Protein AF-A0A7Z0SH85-F1 (afdb_monomer)

Nearest PDB structures (foldseek):
  3guv-assembly1_A-2  TM=7.280E-01  e=1.210E-08  Streptococcus pneumoniae SP19-BS75
  3bvp-assembly1_A-2  TM=7.514E-01  e=3.583E-08  unclassified
  3g13-assembly1_B  TM=6.632E-01  e=2.265E-05  Clostridioides difficile 630
  5c35-assembly1_A-2  TM=7.176E-01  e=5.902E-05  Staphylococcus aureus
  5c32-assembly1_C  TM=6.529E-01  e=8.121E-05  Staphylococcus aureus

Structure (mmCIF, N/CA/C/O backbone):
data_AF-A0A7Z0SH85-F1
#
_entry.id   AF-A0A7Z0SH85-F1
#
loop_
_atom_site.group_PDB
_atom_site.id
_atom_site.type_symbol
_atom_site.label_atom_id
_atom_site.label_alt_id
_atom_site.label_comp_id
_atom_site.label_asym_id
_atom_site.label_entity_id
_atom_site.label_seq_id
_atom_site.pdbx_PDB_ins_code
_atom_site.Cartn_x
_atom_site.Cartn_y
_atom_site.Cartn_z
_atom_site.occupancy
_atom_site.B_iso_or_equiv
_atom_site.auth_seq_id
_atom_site.auth_comp_id
_atom_site.auth_asym_id
_atom_site.auth_atom_id
_atom_site.pdbx_PDB_model_num
ATOM 1 N N . MET A 1 1 ? -19.312 2.780 65.107 1.00 35.03 1 MET A N 1
ATOM 2 C CA . MET A 1 1 ? -19.985 2.840 63.792 1.00 35.03 1 MET A CA 1
ATOM 3 C C . MET A 1 1 ? -18.998 2.382 62.728 1.00 35.03 1 MET A C 1
ATOM 5 O O . MET A 1 1 ? -18.049 3.098 62.455 1.00 35.03 1 MET A O 1
ATOM 9 N N . HIS A 1 2 ? -19.151 1.159 62.218 1.00 31.23 2 HIS A N 1
ATOM 10 C CA . HIS A 1 2 ? -18.340 0.642 61.112 1.00 31.23 2 HIS A CA 1
ATOM 11 C C . HIS A 1 2 ? -18.933 1.163 59.798 1.00 31.23 2 HIS A C 1
ATOM 13 O O . HIS A 1 2 ? -20.018 0.745 59.399 1.00 31.23 2 HIS A O 1
ATOM 19 N N . THR A 1 3 ? -18.261 2.110 59.148 1.00 33.97 3 THR A N 1
ATOM 20 C CA . THR A 1 3 ? -18.645 2.597 57.822 1.00 33.97 3 THR A CA 1
ATOM 21 C C . THR A 1 3 ? -18.147 1.616 56.763 1.00 33.97 3 THR A C 1
ATOM 23 O O . THR A 1 3 ? -16.959 1.508 56.470 1.00 33.97 3 THR A O 1
ATOM 26 N N . SER A 1 4 ? -19.093 0.857 56.213 1.00 32.59 4 SER A N 1
ATOM 27 C CA . SER A 1 4 ? -18.905 -0.043 55.078 1.00 32.59 4 SER A CA 1
ATOM 28 C C . SER A 1 4 ? -18.402 0.729 53.848 1.00 32.59 4 SER A C 1
ATOM 30 O O . SER A 1 4 ? -19.057 1.662 53.375 1.00 32.59 4 SER A O 1
ATOM 32 N N . LYS A 1 5 ? -17.228 0.345 53.331 1.00 36.38 5 LYS A N 1
ATOM 33 C CA . LYS A 1 5 ? -16.689 0.785 52.035 1.00 36.38 5 LYS A CA 1
ATOM 34 C C . LYS A 1 5 ? -17.619 0.263 50.929 1.00 36.38 5 LYS A C 1
ATOM 36 O O . LYS A 1 5 ? -17.577 -0.916 50.593 1.00 36.38 5 LYS A O 1
ATOM 41 N N . LYS A 1 6 ? -18.444 1.132 50.336 1.00 35.09 6 LYS A N 1
ATOM 42 C CA . LYS A 1 6 ? -19.097 0.849 49.046 1.00 35.09 6 LYS A CA 1
ATOM 43 C C . LYS A 1 6 ? -18.001 0.736 47.980 1.00 35.09 6 LYS A C 1
ATOM 45 O O . LYS A 1 6 ? -17.395 1.746 47.635 1.00 35.09 6 LYS A O 1
ATOM 50 N N . SER A 1 7 ? -17.733 -0.465 47.466 1.00 38.62 7 SER A N 1
ATOM 51 C CA . SER A 1 7 ? -16.911 -0.626 46.264 1.00 38.62 7 SER A CA 1
ATOM 52 C C . SER A 1 7 ? -17.690 -0.068 45.070 1.00 38.62 7 SER A C 1
ATOM 54 O O . SER A 1 7 ? -18.657 -0.682 44.616 1.00 38.62 7 SER A O 1
ATOM 56 N N . SER A 1 8 ? -17.315 1.107 44.566 1.00 48.78 8 SER A N 1
ATOM 57 C CA . SER A 1 8 ? -17.752 1.540 43.240 1.00 48.78 8 SER A CA 1
ATOM 58 C C . SER A 1 8 ? -17.143 0.573 42.227 1.00 48.78 8 SER A C 1
ATOM 60 O O . SER A 1 8 ? -15.925 0.525 42.071 1.00 48.78 8 SER A O 1
ATOM 62 N N . ASN A 1 9 ? -17.974 -0.257 41.604 1.00 59.41 9 ASN A N 1
ATOM 63 C CA . ASN A 1 9 ? -17.541 -1.239 40.617 1.00 59.41 9 ASN A CA 1
ATOM 64 C C . ASN A 1 9 ? -17.247 -0.519 39.289 1.00 59.41 9 ASN A C 1
ATOM 66 O O . ASN A 1 9 ? -18.092 -0.480 38.397 1.00 59.41 9 ASN A O 1
ATOM 70 N N . THR A 1 10 ? -16.094 0.144 39.206 1.00 80.25 10 THR A N 1
ATOM 71 C CA . THR A 1 10 ? -15.645 0.865 38.010 1.00 80.25 10 THR A CA 1
ATOM 72 C C . THR A 1 10 ? -15.264 -0.150 36.935 1.00 80.25 10 THR A C 1
ATOM 74 O O . THR A 1 10 ? -14.455 -1.043 37.183 1.00 80.25 10 THR A O 1
ATOM 77 N N . ALA A 1 11 ? -15.862 -0.047 35.747 1.00 90.25 11 ALA A N 1
ATOM 78 C CA . ALA A 1 11 ? -15.598 -0.987 34.663 1.00 90.25 11 ALA A CA 1
ATOM 79 C C . ALA A 1 11 ? -14.159 -0.821 34.152 1.00 90.25 11 ALA A C 1
ATOM 81 O O . ALA A 1 11 ? -13.750 0.276 33.769 1.00 90.25 11 ALA A O 1
ATOM 82 N N . GLN A 1 12 ? -13.395 -1.912 34.168 1.00 94.25 12 GLN A N 1
ATOM 83 C CA . GLN A 1 12 ? -11.995 -1.933 33.755 1.00 94.25 12 GLN A CA 1
ATOM 84 C C . GLN A 1 12 ? -11.875 -2.132 32.247 1.00 94.25 12 GLN A C 1
ATOM 86 O O . GLN A 1 12 ? -12.554 -2.988 31.677 1.00 94.25 12 GLN A O 1
ATOM 91 N N . VAL A 1 13 ? -11.007 -1.356 31.602 1.00 95.56 13 VAL A N 1
ATOM 92 C CA . VAL A 1 13 ? -10.851 -1.369 30.148 1.00 95.56 13 VAL A CA 1
ATOM 93 C C . VAL A 1 13 ? -9.393 -1.341 29.708 1.00 95.56 13 VAL A C 1
ATOM 95 O O . VAL A 1 13 ? -8.527 -0.790 30.391 1.00 95.56 13 VAL A O 1
ATOM 98 N N . PHE A 1 14 ? -9.142 -1.892 28.523 1.00 96.25 14 PHE A N 1
ATOM 99 C CA . PHE A 1 14 ? -7.894 -1.692 27.788 1.00 96.25 14 PHE A CA 1
ATOM 100 C C . PHE A 1 14 ? -8.096 -0.709 26.645 1.00 96.25 14 PHE A C 1
ATOM 102 O O . PHE A 1 14 ? -9.173 -0.649 26.054 1.00 96.25 14 PHE A O 1
ATOM 109 N N . LEU A 1 15 ? -7.053 0.048 26.317 1.00 95.75 15 LEU A N 1
ATOM 110 C CA . LEU A 1 15 ? -7.039 0.915 25.142 1.00 95.75 15 LEU A CA 1
ATOM 111 C C . LEU A 1 15 ? -6.214 0.277 24.031 1.00 95.75 15 LEU A C 1
ATOM 113 O O . LEU A 1 15 ? -5.122 -0.216 24.291 1.00 95.75 15 LEU A O 1
ATOM 117 N N . TYR A 1 16 ? -6.685 0.362 22.789 1.00 93.56 16 TYR A N 1
ATOM 118 C CA . TYR A 1 16 ? -5.908 -0.053 21.626 1.00 93.56 16 TYR A CA 1
ATOM 119 C C . TYR A 1 16 ? -5.849 1.040 20.560 1.00 93.56 16 TYR A C 1
ATOM 121 O O . TYR A 1 16 ? -6.875 1.540 20.085 1.00 93.56 16 TYR A O 1
ATOM 129 N N . ALA A 1 17 ? -4.626 1.402 20.171 1.00 90.12 17 ALA A N 1
ATOM 130 C CA . ALA A 1 17 ? -4.343 2.397 19.144 1.00 90.12 17 ALA A CA 1
ATOM 131 C C . ALA A 1 17 ? -3.387 1.849 18.078 1.00 90.12 17 ALA A C 1
ATOM 133 O O . ALA A 1 17 ? -2.526 1.012 18.342 1.00 90.12 17 ALA A O 1
ATOM 134 N N . ARG A 1 18 ? -3.520 2.357 16.848 1.00 84.62 18 ARG A N 1
ATOM 135 C CA . ARG A 1 18 ? -2.687 1.939 15.713 1.00 84.62 18 ARG A CA 1
ATOM 136 C C . ARG A 1 18 ? -2.451 3.079 14.728 1.00 84.62 18 ARG A C 1
ATOM 138 O O . ARG A 1 18 ? -3.330 3.916 14.492 1.00 84.62 18 ARG A O 1
ATOM 145 N N . VAL A 1 19 ? -1.295 3.038 14.067 1.00 76.31 19 VAL A N 1
ATOM 146 C CA . VAL A 1 19 ? -0.998 3.775 12.827 1.00 76.31 19 VAL A CA 1
ATOM 147 C C . VAL A 1 19 ? -0.424 2.810 11.787 1.00 76.31 19 VAL A C 1
ATOM 149 O O . VAL A 1 19 ? 0.450 2.008 12.092 1.00 76.31 19 VAL A O 1
ATOM 152 N N . SER A 1 20 ? -0.908 2.873 10.545 1.00 59.31 20 SER A N 1
ATOM 153 C CA . SER A 1 20 ? -0.254 2.210 9.408 1.00 59.31 20 SER A CA 1
ATOM 154 C C . SER A 1 20 ? 0.828 3.123 8.826 1.00 59.31 20 SER A C 1
ATOM 156 O O . SER A 1 20 ? 0.531 4.284 8.533 1.00 59.31 20 SER A O 1
ATOM 158 N N . THR A 1 21 ? 2.041 2.610 8.603 1.00 55.09 21 THR A N 1
ATOM 159 C CA . THR A 1 21 ? 3.119 3.334 7.908 1.00 55.09 21 THR A CA 1
ATOM 160 C C . THR A 1 21 ? 2.681 3.898 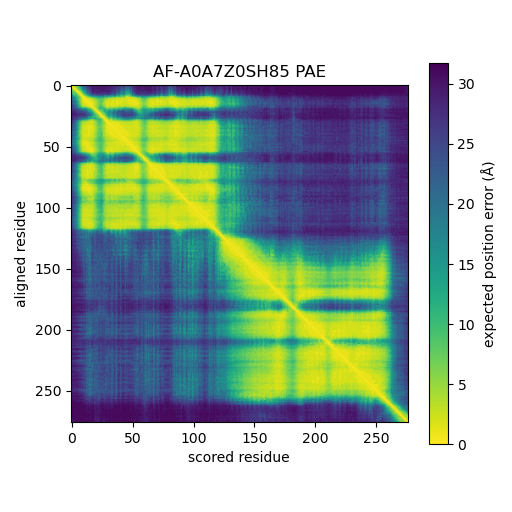6.557 1.00 55.09 21 THR A C 1
ATOM 162 O O . THR A 1 21 ? 2.066 3.202 5.752 1.00 55.09 21 THR A O 1
ATOM 165 N N . GLU A 1 22 ? 3.083 5.152 6.334 1.00 48.44 22 GLU A N 1
ATOM 166 C CA . GLU A 1 22 ? 3.262 5.845 5.052 1.00 48.44 22 GLU A CA 1
ATOM 167 C C . GLU A 1 22 ? 2.065 5.876 4.081 1.00 48.44 22 GLU A C 1
ATOM 169 O O . GLU A 1 22 ? 1.998 5.080 3.147 1.00 48.44 22 GLU A O 1
ATOM 174 N N . ARG A 1 23 ? 1.173 6.880 4.244 1.00 41.88 23 ARG A N 1
ATOM 175 C CA . ARG A 1 23 ? 0.636 7.730 3.135 1.00 41.88 23 ARG A CA 1
ATOM 176 C C . ARG A 1 23 ? -0.488 8.716 3.481 1.00 41.88 23 ARG A C 1
ATOM 178 O O . ARG A 1 23 ? -1.031 9.338 2.574 1.00 41.88 23 ARG A O 1
ATOM 185 N N . GLN A 1 24 ? -0.869 8.892 4.742 1.00 40.78 24 GLN A N 1
ATOM 186 C CA . GLN A 1 24 ? -2.042 9.721 5.065 1.00 40.78 24 GLN A CA 1
ATOM 187 C C . GLN A 1 24 ? -1.856 10.583 6.319 1.00 40.78 24 GLN A C 1
ATOM 189 O O . GLN A 1 24 ? -2.756 10.679 7.150 1.00 40.78 24 GLN A O 1
ATOM 194 N N . VAL A 1 25 ? -0.694 11.224 6.453 1.00 43.22 25 VAL A N 1
ATOM 195 C CA . VAL A 1 25 ? -0.397 12.126 7.583 1.00 43.22 25 VAL A CA 1
ATOM 196 C C . VAL A 1 25 ? -1.323 13.354 7.597 1.00 43.22 25 VAL A C 1
ATOM 198 O O . VAL A 1 25 ? -1.604 13.889 8.657 1.00 43.22 25 VAL A O 1
ATOM 201 N N . GLU A 1 26 ? -1.915 13.738 6.462 1.00 42.03 26 GLU A N 1
ATOM 202 C CA . GLU A 1 26 ? -2.808 14.909 6.402 1.00 42.03 26 GLU A CA 1
ATOM 203 C C . GLU A 1 26 ? -4.277 14.624 6.776 1.00 42.03 26 GLU A C 1
ATOM 205 O O . GLU A 1 26 ? -5.063 15.560 6.902 1.00 42.03 26 GLU A O 1
ATOM 210 N N . LYS A 1 27 ? -4.684 13.354 6.956 1.00 49.53 27 LYS A N 1
ATOM 211 C CA . LYS A 1 27 ? -6.079 12.999 7.316 1.00 49.53 27 LYS A CA 1
ATOM 212 C C . LYS A 1 27 ? -6.237 11.952 8.421 1.00 49.53 27 LYS A C 1
ATOM 214 O O . LYS A 1 27 ? -7.358 11.751 8.884 1.00 49.53 27 LYS A O 1
ATOM 219 N N . ASN A 1 28 ? -5.171 11.270 8.846 1.00 54.41 28 ASN A N 1
ATOM 220 C CA . ASN A 1 28 ? -5.263 10.269 9.908 1.00 54.41 28 ASN A CA 1
ATOM 221 C C . ASN A 1 28 ? -4.869 10.834 11.271 1.00 54.41 28 ASN A C 1
ATOM 223 O O . ASN A 1 28 ? -3.772 11.348 11.450 1.00 54.41 28 ASN A O 1
ATOM 227 N N . LEU A 1 29 ? -5.773 10.652 12.233 1.00 67.81 29 LEU A N 1
ATOM 228 C CA . LEU A 1 29 ? -5.586 10.946 13.649 1.00 67.81 29 LEU A CA 1
ATOM 229 C C . LEU A 1 29 ? -4.341 10.221 14.199 1.00 67.81 29 LEU A C 1
ATOM 231 O O . LEU A 1 29 ? -4.221 8.998 14.042 1.00 67.81 29 LEU A O 1
ATOM 235 N N . SER A 1 30 ? -3.428 10.959 14.835 1.00 81.12 30 SER A N 1
ATOM 236 C CA . SER A 1 30 ? -2.189 10.403 15.396 1.00 81.12 30 SER A CA 1
ATOM 237 C C . SER A 1 30 ? -2.474 9.417 16.546 1.00 81.12 30 SER A C 1
ATOM 239 O O . SER A 1 30 ? -3.568 9.420 17.111 1.00 81.12 30 SER A O 1
ATOM 241 N N . ILE A 1 31 ? -1.521 8.543 16.903 1.00 85.00 31 ILE A N 1
ATOM 242 C CA . ILE A 1 31 ? -1.666 7.661 18.084 1.00 85.00 31 ILE A CA 1
ATOM 243 C C . ILE A 1 31 ? -1.927 8.480 19.364 1.00 85.00 31 ILE A C 1
ATOM 245 O O . ILE A 1 31 ? -2.876 8.145 20.076 1.00 85.00 31 ILE A O 1
ATOM 249 N N . PRO A 1 32 ? -1.169 9.562 19.653 1.00 87.31 32 PRO A N 1
ATOM 250 C CA . PRO A 1 32 ? -1.455 10.427 20.796 1.00 87.31 32 PRO A CA 1
ATOM 251 C C . PRO A 1 32 ? -2.885 10.968 20.798 1.00 87.31 32 PRO A C 1
ATOM 253 O O . PRO A 1 32 ? -3.560 10.896 21.822 1.00 87.31 32 PRO A O 1
ATOM 256 N N . ASP A 1 33 ? -3.380 11.430 19.649 1.00 86.69 33 ASP A N 1
ATOM 257 C CA . ASP A 1 33 ? -4.741 11.959 19.542 1.00 86.69 33 ASP A CA 1
ATOM 258 C C . ASP A 1 33 ? -5.807 10.868 19.737 1.00 86.69 33 ASP A C 1
ATOM 260 O O . ASP A 1 33 ? -6.838 11.107 20.366 1.00 86.69 33 ASP A O 1
ATOM 264 N N . GLN A 1 34 ? -5.573 9.656 19.220 1.00 87.94 34 GLN A N 1
ATOM 265 C CA . GLN A 1 34 ? -6.452 8.504 19.445 1.00 87.94 34 GLN A CA 1
ATOM 266 C C . GLN A 1 34 ? -6.543 8.176 20.939 1.00 87.94 34 GLN A C 1
ATOM 268 O O . GLN A 1 34 ? -7.644 8.063 21.476 1.00 87.94 34 GLN A O 1
ATOM 273 N N . LEU A 1 35 ? -5.395 8.061 21.613 1.00 91.50 35 LEU A N 1
ATOM 274 C CA . LEU A 1 35 ? -5.328 7.777 23.047 1.00 91.50 35 LEU A CA 1
ATOM 275 C C . LEU A 1 35 ? -5.971 8.899 23.868 1.00 91.50 35 LEU A C 1
ATOM 277 O O . LEU A 1 35 ? -6.718 8.607 24.795 1.00 91.50 35 LEU A O 1
ATOM 281 N N . ALA A 1 36 ? -5.742 10.166 23.513 1.00 90.44 36 ALA A N 1
ATOM 282 C CA . ALA A 1 36 ? -6.352 11.307 24.191 1.00 90.44 36 ALA A CA 1
ATOM 283 C C . ALA A 1 36 ? -7.886 11.263 24.117 1.00 90.44 36 ALA A C 1
ATOM 285 O O . ALA A 1 36 ? -8.557 11.427 25.133 1.00 90.44 36 ALA A O 1
ATOM 286 N N . ARG A 1 37 ? -8.450 10.967 22.939 1.00 90.38 37 ARG A N 1
ATOM 287 C CA . ARG A 1 37 ? -9.905 10.824 22.772 1.00 90.38 37 ARG A CA 1
ATOM 288 C C . ARG A 1 37 ? -10.470 9.624 23.527 1.00 90.38 37 ARG A C 1
ATOM 290 O O . ARG A 1 37 ? -11.537 9.739 24.118 1.00 90.38 37 ARG A O 1
ATOM 297 N N . MET A 1 38 ? -9.770 8.489 23.525 1.00 92.25 38 MET A N 1
ATOM 298 C CA . MET A 1 38 ? -10.203 7.307 24.279 1.00 92.25 38 MET A CA 1
ATOM 299 C C . MET A 1 38 ? -10.148 7.542 25.790 1.00 92.25 38 MET A C 1
ATOM 301 O O . MET A 1 38 ? -11.069 7.140 26.488 1.00 92.25 38 MET A O 1
ATOM 305 N N . ARG A 1 39 ? -9.126 8.246 26.292 1.00 93.38 39 ARG A N 1
ATOM 306 C CA . ARG A 1 39 ? -9.046 8.657 27.703 1.00 93.38 39 ARG A CA 1
ATOM 307 C C . ARG A 1 39 ? -10.200 9.576 28.083 1.00 93.38 39 ARG A C 1
ATOM 309 O O . ARG A 1 39 ? -10.897 9.279 29.040 1.00 93.38 39 ARG A O 1
ATOM 316 N N . ALA A 1 40 ? -10.474 10.597 27.270 1.00 91.69 40 ALA A N 1
ATOM 317 C CA . ALA A 1 40 ? -11.620 11.475 27.490 1.00 91.69 40 ALA A CA 1
ATOM 318 C C . ALA A 1 40 ? -12.951 10.701 27.504 1.00 91.69 40 ALA A C 1
ATOM 320 O O . ALA A 1 40 ? -13.823 10.993 28.314 1.00 91.69 40 ALA A O 1
ATOM 321 N N . TYR A 1 41 ? -13.103 9.689 26.643 1.00 89.88 41 TYR A N 1
ATOM 322 C CA . TYR A 1 41 ? -14.271 8.808 26.662 1.00 89.88 41 TYR A CA 1
ATOM 323 C C . TYR A 1 41 ? -14.346 7.969 27.950 1.00 89.88 41 TYR A C 1
ATOM 325 O O . TYR A 1 41 ? -15.422 7.830 28.526 1.00 89.88 41 TYR A O 1
ATOM 333 N N . CYS A 1 42 ? -13.223 7.430 28.435 1.00 91.69 42 CYS A N 1
ATOM 334 C CA . CYS A 1 42 ? -13.183 6.726 29.719 1.00 91.69 42 CYS A CA 1
ATOM 335 C C . CYS A 1 42 ? -13.571 7.637 30.886 1.00 91.69 42 CYS A C 1
ATOM 337 O O . CYS A 1 42 ? -14.341 7.213 31.745 1.00 91.69 42 CYS A O 1
ATOM 339 N N . ASP A 1 43 ? -13.084 8.879 30.893 1.00 89.88 43 ASP A N 1
ATOM 340 C CA . ASP A 1 43 ? -13.378 9.854 31.945 1.00 89.88 43 ASP A CA 1
ATOM 341 C C . ASP A 1 43 ? -14.877 10.183 31.991 1.00 89.88 43 ASP A C 1
ATOM 343 O O . ASP A 1 43 ? -15.472 10.225 33.068 1.00 89.88 43 ASP A O 1
ATOM 347 N N . THR A 1 44 ? -15.523 10.351 30.830 1.00 87.94 44 THR A N 1
ATOM 348 C CA . THR A 1 44 ? -16.968 10.628 30.763 1.00 87.94 44 THR A CA 1
ATOM 349 C C . THR A 1 44 ? -17.840 9.428 31.132 1.00 87.94 44 THR A C 1
ATOM 351 O O . THR A 1 44 ? -18.937 9.623 31.651 1.00 87.94 44 THR A O 1
ATOM 354 N N . HIS A 1 45 ? -17.365 8.200 30.907 1.00 86.00 45 HIS A N 1
ATOM 355 C CA . HIS A 1 45 ? -18.110 6.963 31.185 1.00 86.00 45 HIS A CA 1
ATOM 356 C C . HIS A 1 45 ? -17.707 6.288 32.503 1.00 86.00 45 HIS A C 1
ATOM 358 O O . HIS A 1 45 ? -18.217 5.213 32.825 1.00 86.00 45 HIS A O 1
ATOM 364 N N . ASN A 1 46 ? -16.815 6.916 33.277 1.00 90.31 46 ASN A N 1
ATOM 365 C CA . ASN A 1 46 ? -16.264 6.379 34.518 1.00 90.31 46 ASN A CA 1
ATOM 366 C C . ASN A 1 46 ? -15.669 4.968 34.324 1.00 90.31 46 ASN A C 1
ATOM 368 O O . ASN A 1 46 ? -15.989 4.027 35.055 1.00 90.31 46 ASN A O 1
ATOM 372 N N . TYR A 1 47 ? -14.832 4.810 33.296 1.00 93.06 47 TYR A N 1
ATOM 373 C CA . TYR A 1 47 ? -14.071 3.589 33.028 1.00 93.06 47 TYR A CA 1
ATOM 374 C C . TYR A 1 47 ? -12.647 3.704 33.568 1.00 93.06 47 TYR A C 1
ATOM 376 O O . TYR A 1 47 ? -11.985 4.727 33.408 1.00 93.06 47 TYR A O 1
ATOM 384 N N . GLN A 1 48 ? -12.150 2.627 34.175 1.00 94.62 48 GLN A N 1
ATOM 385 C CA . GLN A 1 48 ? -10.776 2.545 34.654 1.00 94.62 48 GLN A CA 1
ATOM 386 C C . GLN A 1 48 ? -9.889 1.943 33.568 1.00 94.62 48 GLN A C 1
ATOM 388 O O . GLN A 1 48 ? -10.047 0.780 33.202 1.00 94.62 48 GLN A O 1
ATOM 393 N N . ILE A 1 49 ? -8.920 2.715 33.086 1.00 95.38 49 ILE A N 1
ATOM 394 C CA . ILE A 1 49 ? -7.919 2.219 32.140 1.00 95.38 49 ILE A CA 1
ATOM 395 C C . ILE A 1 49 ? -6.896 1.384 32.912 1.00 95.38 49 ILE A C 1
ATOM 397 O O . ILE A 1 49 ? -6.213 1.913 33.788 1.00 95.38 49 ILE A O 1
ATOM 401 N N . LEU A 1 50 ? -6.795 0.094 32.593 1.00 94.25 50 LEU A N 1
ATOM 402 C CA . LEU A 1 50 ? -5.782 -0.788 33.179 1.00 94.25 50 LEU A CA 1
ATOM 403 C C . LEU A 1 50 ? -4.483 -0.794 32.381 1.00 94.25 50 LEU A C 1
ATOM 405 O O . LEU A 1 50 ? -3.408 -0.842 32.969 1.00 94.25 50 LEU A O 1
ATOM 409 N N . ASP A 1 51 ? -4.586 -0.759 31.054 1.00 94.75 51 ASP A N 1
ATOM 410 C CA . ASP A 1 51 ? -3.423 -0.769 30.176 1.00 94.75 51 ASP A CA 1
ATOM 411 C C . ASP A 1 51 ? -3.753 -0.212 28.785 1.00 94.75 51 ASP A C 1
ATOM 413 O O . ASP A 1 51 ? -4.923 -0.059 28.408 1.00 94.75 51 ASP A O 1
ATOM 417 N N . GLN A 1 52 ? -2.709 0.092 28.018 1.00 94.94 52 GLN A N 1
ATOM 418 C CA . GLN A 1 52 ? -2.796 0.596 26.654 1.00 94.94 52 GLN A CA 1
ATOM 419 C C . GLN A 1 52 ? -1.838 -0.151 25.720 1.00 94.94 52 GLN A C 1
ATOM 421 O O . GLN A 1 52 ? -0.657 -0.314 26.001 1.00 94.94 52 GLN A O 1
ATOM 426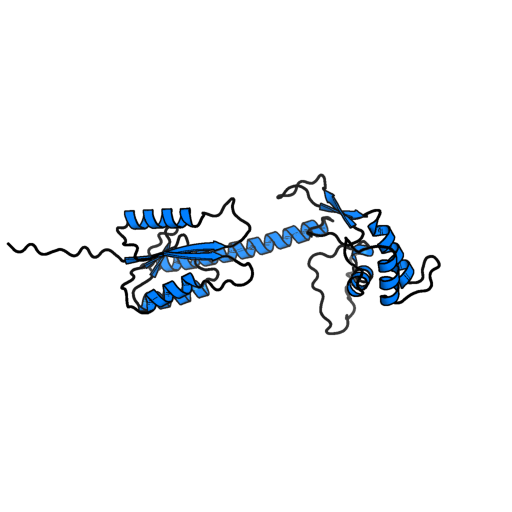 N N . TYR A 1 53 ? -2.352 -0.528 24.557 1.00 93.75 53 TYR A N 1
ATOM 427 C CA . TYR A 1 53 ? -1.665 -1.325 23.549 1.00 93.75 53 TYR A CA 1
ATOM 428 C C . TYR A 1 53 ? -1.543 -0.517 22.262 1.00 93.75 53 TYR A C 1
ATOM 430 O O . TYR A 1 53 ? -2.512 0.106 21.810 1.00 93.75 53 TYR A O 1
ATOM 438 N N . VAL A 1 54 ? -0.346 -0.495 21.675 1.00 90.38 54 VAL A N 1
ATOM 439 C CA . VAL A 1 54 ? -0.041 0.388 20.544 1.00 90.38 54 VAL A CA 1
ATOM 440 C C . VAL A 1 54 ? 0.722 -0.349 19.454 1.00 90.38 54 VAL A C 1
ATOM 442 O O . VAL A 1 54 ? 1.917 -0.593 19.573 1.00 90.38 54 VAL A O 1
ATOM 445 N N . ASP A 1 55 ? 0.058 -0.599 18.327 1.00 86.56 55 ASP A N 1
ATOM 446 C CA . ASP A 1 55 ? 0.733 -1.093 17.127 1.00 86.56 55 ASP A CA 1
ATOM 447 C C . ASP A 1 55 ? 1.260 0.084 16.284 1.00 86.56 55 ASP A C 1
ATOM 449 O O . ASP A 1 55 ? 0.531 0.711 15.500 1.00 86.56 55 ASP A O 1
ATOM 453 N N . GLU A 1 56 ? 2.558 0.368 16.414 1.00 75.94 56 GLU A N 1
ATOM 454 C CA . GLU A 1 56 ? 3.296 1.207 15.470 1.00 75.94 56 GLU A CA 1
ATOM 455 C C . GLU A 1 56 ? 3.554 0.390 14.199 1.00 75.94 56 GLU A C 1
ATOM 457 O O . GLU A 1 56 ? 4.451 -0.452 14.159 1.00 75.94 56 GLU A O 1
ATOM 462 N N . GLY A 1 57 ? 2.760 0.582 13.143 1.00 63.56 57 GLY A N 1
ATOM 463 C CA . GLY A 1 57 ? 2.979 -0.119 11.880 1.00 63.56 57 GLY A CA 1
ATOM 464 C C . GLY A 1 57 ? 4.335 0.269 11.304 1.00 63.56 57 GLY A C 1
ATOM 465 O O . GLY A 1 57 ? 4.408 1.290 10.646 1.00 63.56 57 GLY A O 1
ATOM 466 N N . ARG A 1 58 ? 5.396 -0.501 11.579 1.00 50.81 58 ARG A N 1
ATOM 467 C CA . ARG A 1 58 ? 6.795 -0.171 11.242 1.00 50.81 58 ARG A CA 1
ATOM 468 C C . ARG A 1 58 ? 7.327 -0.826 9.967 1.00 50.81 58 ARG A C 1
ATOM 470 O O . ARG A 1 58 ? 8.456 -0.556 9.581 1.00 50.81 58 ARG A O 1
ATOM 477 N N . SER A 1 59 ? 6.563 -1.657 9.265 1.00 45.59 59 SER A N 1
ATOM 478 C CA . SER A 1 59 ? 7.012 -2.167 7.964 1.00 45.59 59 SER A CA 1
ATOM 479 C C . SER A 1 59 ? 5.838 -2.612 7.105 1.00 45.59 59 SER A C 1
ATOM 481 O O . SER A 1 59 ? 4.973 -3.365 7.548 1.00 45.59 59 SER A O 1
ATOM 483 N N . GLY A 1 60 ? 5.811 -2.158 5.851 1.00 45.19 60 GLY A N 1
ATOM 484 C CA . GLY A 1 60 ? 4.775 -2.464 4.856 1.00 45.19 60 GLY A CA 1
ATOM 485 C C . GLY A 1 60 ? 4.707 -3.931 4.406 1.00 45.19 60 GLY A C 1
ATOM 486 O O . GLY A 1 60 ? 4.143 -4.209 3.351 1.00 45.19 60 GLY A O 1
ATOM 487 N N . THR A 1 61 ? 5.273 -4.859 5.177 1.00 41.31 61 THR A N 1
ATOM 488 C CA . THR A 1 61 ? 5.416 -6.269 4.804 1.00 41.31 61 THR A CA 1
ATOM 489 C C . THR A 1 61 ? 5.080 -7.250 5.924 1.00 41.31 61 THR A C 1
ATOM 491 O O . THR A 1 61 ? 4.822 -8.403 5.597 1.00 41.31 61 THR A O 1
ATOM 494 N N . ASN A 1 62 ? 5.005 -6.833 7.198 1.00 48.44 62 ASN A N 1
ATOM 495 C CA . ASN A 1 62 ? 4.609 -7.733 8.287 1.00 48.44 62 ASN A CA 1
ATOM 496 C C . ASN A 1 62 ? 3.565 -7.095 9.225 1.00 48.44 62 ASN A C 1
ATOM 498 O O . ASN A 1 62 ? 3.882 -6.353 10.150 1.00 48.44 62 ASN A O 1
ATOM 502 N N . ASP A 1 63 ? 2.289 -7.391 8.953 1.00 58.47 63 ASP A N 1
ATOM 503 C CA . ASP A 1 63 ? 1.080 -6.880 9.631 1.00 58.47 63 ASP A CA 1
ATOM 504 C C . ASP A 1 63 ? 0.714 -7.753 10.852 1.00 58.47 63 ASP A C 1
ATOM 506 O O . ASP A 1 63 ? -0.436 -8.141 11.022 1.00 58.47 63 ASP A O 1
ATOM 510 N N . HIS A 1 64 ? 1.702 -8.149 11.664 1.00 67.25 64 HIS A N 1
ATOM 511 C CA . HIS A 1 64 ? 1.528 -9.178 12.707 1.00 67.25 64 HIS A CA 1
ATOM 512 C C . HIS A 1 64 ? 0.837 -8.706 13.998 1.00 67.25 64 HIS A C 1
ATOM 514 O O . HIS A 1 64 ? 0.610 -9.535 14.869 1.00 67.25 64 HIS A O 1
ATOM 520 N N . ARG A 1 65 ? 0.462 -7.420 14.109 1.00 80.25 65 ARG A N 1
ATOM 521 C CA . ARG A 1 65 ? -0.348 -6.833 15.207 1.00 80.25 65 ARG A CA 1
ATOM 522 C C . ARG A 1 65 ? -0.092 -7.459 16.590 1.00 80.25 65 ARG A C 1
ATOM 524 O O . ARG A 1 65 ? -1.037 -7.945 17.224 1.00 80.25 65 ARG A O 1
ATOM 531 N N . PRO A 1 66 ? 1.177 -7.526 17.024 1.00 87.50 66 PRO A N 1
ATOM 532 C CA . PRO A 1 66 ? 1.543 -8.248 18.234 1.00 87.50 66 PRO A CA 1
ATOM 533 C C . PRO A 1 66 ? 0.824 -7.687 19.462 1.00 87.50 66 PRO A C 1
ATOM 535 O O . PRO A 1 66 ? 0.374 -8.463 20.299 1.00 87.50 66 PRO A O 1
ATOM 538 N N . GLU A 1 67 ? 0.624 -6.369 19.525 1.00 91.31 67 GLU A N 1
ATOM 539 C CA . GLU A 1 67 ? -0.021 -5.719 20.666 1.00 91.31 67 GLU A CA 1
ATOM 540 C C . GLU A 1 67 ? -1.522 -6.022 20.727 1.00 91.31 67 GLU A C 1
ATOM 542 O O . GLU A 1 67 ? -2.058 -6.296 21.798 1.00 91.31 67 GLU A O 1
ATOM 547 N N . LEU A 1 68 ? -2.207 -6.063 19.575 1.00 90.06 68 LEU A N 1
ATOM 548 C CA . LEU A 1 68 ? -3.607 -6.497 19.516 1.00 90.06 68 LEU A CA 1
ATOM 549 C C . LEU A 1 68 ? -3.760 -7.940 20.006 1.00 90.06 68 LEU A C 1
ATOM 551 O O . LEU A 1 68 ? -4.670 -8.244 20.775 1.00 90.06 68 LEU A O 1
ATOM 555 N N . GLN A 1 69 ? -2.879 -8.831 19.549 1.00 90.38 69 GLN A N 1
ATOM 556 C CA . GLN A 1 69 ? -2.921 -10.241 19.925 1.00 90.38 69 GLN A CA 1
ATOM 557 C C . GLN A 1 69 ? -2.605 -10.428 21.409 1.00 90.38 69 GLN A C 1
ATOM 559 O O . GLN A 1 69 ? -3.344 -11.135 22.089 1.00 90.38 69 GLN A O 1
ATOM 564 N N . ALA A 1 70 ? -1.568 -9.764 21.924 1.00 91.56 70 ALA A N 1
ATOM 565 C CA . ALA A 1 70 ? -1.193 -9.807 23.335 1.00 91.56 70 ALA A CA 1
ATOM 566 C C . ALA A 1 70 ? -2.327 -9.304 24.238 1.00 91.56 70 ALA A C 1
ATOM 568 O O . ALA A 1 70 ? -2.692 -9.978 25.201 1.00 91.56 70 ALA A O 1
ATOM 569 N N . MET A 1 71 ? -2.946 -8.177 23.878 1.00 93.94 71 MET A N 1
ATOM 570 C CA . MET A 1 71 ? -4.098 -7.628 24.589 1.00 93.94 71 MET A CA 1
ATOM 571 C C . MET A 1 71 ? -5.262 -8.619 24.644 1.00 93.94 71 MET A C 1
ATOM 573 O O . MET A 1 71 ? -5.813 -8.864 25.715 1.00 93.94 71 MET A O 1
ATOM 577 N N . ILE A 1 72 ? -5.630 -9.205 23.500 1.00 92.00 72 ILE A N 1
ATOM 578 C CA . ILE A 1 72 ? -6.731 -10.170 23.426 1.00 92.00 72 ILE A CA 1
ATOM 579 C C . ILE A 1 72 ? -6.403 -11.403 24.265 1.00 92.00 72 ILE A C 1
ATOM 581 O O . ILE A 1 72 ? -7.241 -11.828 25.050 1.00 92.00 72 ILE A O 1
ATOM 585 N N . GLN A 1 73 ? -5.189 -11.947 24.164 1.00 93.38 73 GLN A N 1
ATOM 586 C CA . GLN A 1 73 ? -4.776 -13.099 24.971 1.00 93.38 73 GLN A CA 1
ATOM 587 C C . GLN A 1 73 ? -4.839 -12.803 26.472 1.00 93.38 73 GLN A C 1
ATOM 589 O O . GLN A 1 73 ? -5.373 -13.613 27.224 1.00 93.38 73 GLN A O 1
ATOM 594 N N . ARG A 1 74 ? -4.388 -11.621 26.908 1.00 93.69 74 ARG A N 1
ATOM 595 C CA . ARG A 1 74 ? -4.502 -11.1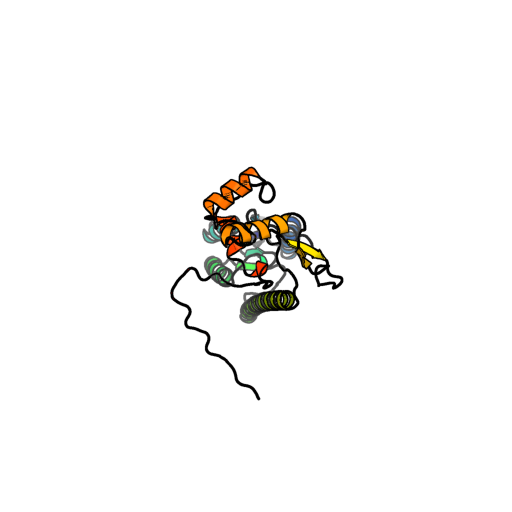93 28.309 1.00 93.69 74 ARG A CA 1
ATOM 596 C C . ARG A 1 74 ? -5.954 -11.026 28.751 1.00 93.69 74 ARG A C 1
ATOM 598 O O . ARG A 1 74 ? -6.299 -11.385 29.865 1.00 93.69 74 ARG A O 1
ATOM 605 N N . THR A 1 75 ? -6.834 -10.513 27.892 1.00 92.19 75 THR A N 1
ATOM 606 C CA . THR A 1 75 ? -8.269 -10.469 28.213 1.00 92.19 75 THR A CA 1
ATOM 607 C C . THR A 1 75 ? -8.870 -11.873 28.318 1.00 92.19 75 THR A C 1
ATOM 609 O O . THR A 1 75 ? -9.702 -12.125 29.186 1.00 92.19 75 THR A O 1
ATOM 612 N N . LEU A 1 76 ? -8.450 -12.799 27.454 1.00 90.81 76 LEU A N 1
ATOM 613 C CA . LEU A 1 76 ? -8.958 -14.171 27.426 1.00 90.81 76 LEU A CA 1
ATOM 614 C C . LEU A 1 76 ? -8.408 -15.058 28.547 1.00 90.81 76 LEU A C 1
ATOM 616 O O . LEU A 1 76 ? -9.072 -16.033 28.892 1.00 90.81 76 LEU A O 1
ATOM 620 N N . SER A 1 77 ? -7.245 -14.737 29.128 1.00 90.94 77 SER A N 1
ATOM 621 C CA . SER A 1 77 ? -6.699 -15.487 30.268 1.00 90.94 77 SER A CA 1
ATOM 622 C C . SER A 1 77 ? -7.615 -15.421 31.493 1.00 90.94 77 SER A C 1
ATOM 624 O O . SER A 1 77 ? -7.615 -16.338 32.312 1.00 90.94 77 SER A O 1
ATOM 626 N N . GLY A 1 78 ? -8.418 -14.356 31.607 1.00 81.75 78 GLY A N 1
ATOM 627 C CA . GLY A 1 78 ? -9.354 -14.152 32.710 1.00 81.75 78 GLY A CA 1
ATOM 628 C C . GLY A 1 78 ? -8.684 -13.801 34.041 1.00 81.75 78 GLY A C 1
ATOM 629 O O . GLY A 1 78 ? -9.374 -13.749 35.057 1.00 81.75 78 GLY A O 1
ATOM 630 N N . GLU A 1 79 ? -7.370 -13.545 34.048 1.00 82.81 79 GLU A N 1
ATOM 631 C CA . GLU A 1 79 ? -6.627 -13.092 35.236 1.00 82.81 79 GLU A CA 1
ATOM 632 C C . GLU A 1 79 ? -7.151 -11.742 35.750 1.00 82.81 79 GLU A C 1
ATOM 634 O O . GLU A 1 79 ? -7.206 -11.498 36.955 1.00 82.81 79 GLU A O 1
ATOM 639 N N . GLU A 1 80 ? -7.596 -10.885 34.830 1.00 85.12 80 GLU A N 1
ATOM 640 C CA . GLU A 1 80 ? -8.200 -9.585 35.108 1.00 85.12 80 GLU A CA 1
ATOM 641 C C . GLU A 1 80 ? -9.605 -9.518 34.497 1.00 85.12 80 GLU A C 1
ATOM 643 O O . GLU A 1 80 ? -9.847 -9.979 33.378 1.00 85.12 80 GLU A O 1
ATOM 648 N N . LYS A 1 81 ? -10.558 -8.905 35.211 1.00 87.81 81 LYS A N 1
ATOM 649 C CA . LYS A 1 81 ? -11.933 -8.752 34.720 1.00 87.81 81 LYS A CA 1
ATOM 650 C C . LYS A 1 81 ? -12.051 -7.527 33.814 1.00 87.81 81 LYS A C 1
ATOM 652 O O . LYS A 1 81 ? -12.493 -6.462 34.239 1.00 87.81 81 LYS A O 1
ATOM 657 N N . ILE A 1 82 ? -11.694 -7.702 32.546 1.00 93.06 82 ILE A N 1
ATOM 658 C CA . ILE A 1 82 ? -11.751 -6.637 31.538 1.00 93.06 82 ILE A CA 1
ATOM 659 C C . ILE A 1 82 ? -13.161 -6.529 30.956 1.00 93.06 82 ILE A C 1
ATOM 661 O O . ILE A 1 82 ? -13.612 -7.403 30.217 1.00 93.06 82 ILE A O 1
ATOM 665 N N . HIS A 1 83 ? -13.853 -5.427 31.239 1.00 90.44 83 HIS A N 1
ATOM 666 C CA . HIS A 1 83 ? -15.197 -5.155 30.720 1.00 90.44 83 HIS A CA 1
ATOM 667 C C . HIS A 1 83 ? -15.195 -4.905 29.212 1.00 90.44 83 HIS A C 1
ATOM 669 O O . HIS A 1 83 ? -16.049 -5.415 28.487 1.00 90.44 83 HIS A O 1
ATOM 675 N N . ALA A 1 84 ? -14.239 -4.112 28.728 1.00 90.81 84 ALA A N 1
ATOM 676 C CA . ALA A 1 84 ? -14.159 -3.782 27.315 1.00 90.81 84 ALA A CA 1
ATOM 677 C C . ALA A 1 84 ? -12.744 -3.433 26.851 1.00 90.81 84 ALA A C 1
ATOM 679 O O . ALA A 1 84 ? -11.90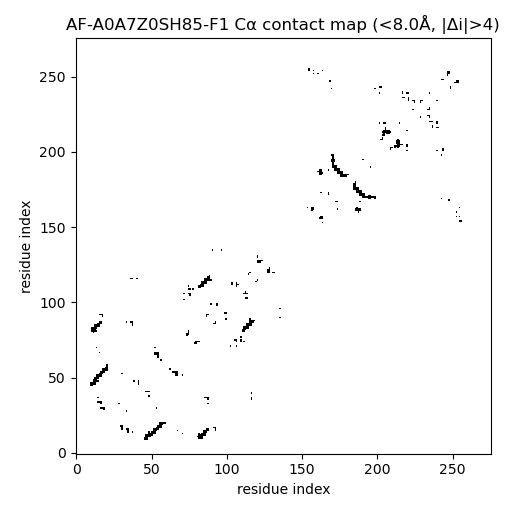4 -2.955 27.611 1.00 90.81 84 ALA A O 1
ATOM 680 N N . ILE A 1 85 ? -12.528 -3.609 25.555 1.00 93.50 85 ILE A N 1
ATOM 681 C CA . ILE A 1 85 ? -11.386 -3.091 24.818 1.00 93.50 85 ILE A CA 1
ATOM 682 C C . ILE A 1 85 ? -11.866 -1.892 24.005 1.00 93.50 85 ILE A C 1
ATOM 684 O O . ILE A 1 85 ? -12.676 -2.035 23.084 1.00 93.50 85 ILE A O 1
ATOM 688 N N . LEU A 1 86 ? -11.371 -0.708 24.348 1.00 92.38 86 LEU A N 1
ATOM 689 C CA . LEU A 1 86 ? -11.694 0.532 23.663 1.00 92.38 86 LEU A CA 1
ATOM 690 C C . LEU A 1 86 ? -10.780 0.744 22.463 1.00 92.38 86 LEU A C 1
ATOM 692 O O . LEU A 1 86 ? -9.555 0.664 22.555 1.00 92.38 86 LEU A O 1
ATOM 696 N N . VAL A 1 87 ? -11.405 1.077 21.340 1.00 89.94 87 VAL A N 1
ATOM 697 C CA . VAL A 1 87 ? -10.737 1.421 20.089 1.00 89.94 87 VAL A CA 1
ATOM 698 C C . VAL A 1 87 ? -11.280 2.737 19.551 1.00 89.94 87 VAL A C 1
ATOM 700 O O . VAL A 1 87 ? -12.453 3.072 19.736 1.00 89.94 87 VAL A O 1
ATOM 703 N N . HIS A 1 88 ? -10.458 3.474 18.801 1.00 85.69 88 HIS A N 1
ATOM 704 C CA . HIS A 1 88 ? -10.944 4.677 18.126 1.00 85.69 88 HIS A CA 1
ATOM 705 C C . HIS A 1 88 ? -12.103 4.352 17.158 1.00 85.69 88 HIS A C 1
ATOM 707 O O . HIS A 1 88 ? -13.195 4.911 17.258 1.00 85.69 88 HIS A O 1
ATOM 713 N N . SER A 1 89 ? -11.885 3.408 16.238 1.00 80.81 89 SER A N 1
ATOM 714 C CA . SER A 1 89 ? -12.911 2.842 15.350 1.00 80.81 89 SER A CA 1
ATOM 715 C C . SER A 1 89 ? -12.635 1.365 15.074 1.00 80.81 89 SER A C 1
ATOM 717 O O . SER A 1 89 ? -11.471 0.964 14.984 1.00 80.81 89 SER A O 1
ATOM 719 N N . LEU A 1 90 ? -13.685 0.555 14.896 1.00 79.06 90 LEU A N 1
ATOM 720 C CA . LEU A 1 90 ? -13.531 -0.873 14.575 1.00 79.06 90 LEU A CA 1
ATOM 721 C C . LEU A 1 90 ? -12.796 -1.077 13.243 1.00 79.06 90 LEU A C 1
ATOM 723 O O . LEU A 1 90 ? -11.937 -1.944 13.151 1.00 79.06 90 LEU A O 1
ATOM 727 N N . SER A 1 91 ? -13.041 -0.216 12.253 1.00 70.94 91 SER A N 1
ATOM 728 C CA . SER A 1 91 ? -12.336 -0.206 10.960 1.00 70.94 91 SER A CA 1
ATOM 729 C C . SER A 1 91 ? -10.841 0.125 11.060 1.00 70.94 91 SER A C 1
ATOM 731 O O . SER A 1 91 ? -10.057 -0.225 10.180 1.00 70.94 91 SER A O 1
ATOM 733 N N . ARG A 1 92 ? -10.422 0.813 12.130 1.00 73.12 92 ARG A N 1
ATOM 734 C CA . ARG A 1 92 ? -9.008 1.097 12.410 1.00 73.12 92 ARG A CA 1
ATOM 735 C C . ARG A 1 92 ? -8.363 -0.043 13.190 1.00 73.12 92 ARG A C 1
ATOM 737 O O . ARG A 1 92 ? -7.180 -0.319 12.993 1.00 73.12 92 ARG A O 1
ATOM 744 N N . ALA A 1 93 ? -9.146 -0.704 14.040 1.00 72.81 93 ALA A N 1
ATOM 745 C CA . ALA A 1 93 ? -8.708 -1.852 14.812 1.00 72.81 93 ALA A CA 1
ATOM 746 C C . ALA A 1 93 ? -8.614 -3.133 13.974 1.00 72.81 93 ALA A C 1
ATOM 748 O O . ALA A 1 93 ? -7.662 -3.882 14.148 1.00 72.81 93 ALA A O 1
ATOM 749 N N . PHE A 1 94 ? -9.515 -3.360 13.014 1.00 74.06 94 PHE A N 1
ATOM 750 C CA . PHE A 1 94 ? -9.610 -4.584 12.208 1.00 74.06 94 PHE A CA 1
ATOM 751 C C . PHE A 1 94 ? -9.548 -4.271 10.716 1.00 74.06 94 PHE A C 1
ATOM 753 O O . PHE A 1 94 ? -10.197 -3.347 10.240 1.00 74.06 94 PHE A O 1
ATOM 760 N N . ARG A 1 95 ? -8.734 -5.034 9.973 1.00 66.69 95 ARG A N 1
ATOM 761 C CA . ARG A 1 95 ? -8.614 -4.884 8.512 1.00 66.69 95 ARG A CA 1
ATOM 762 C C . ARG A 1 95 ? -9.699 -5.656 7.771 1.00 66.69 95 ARG A C 1
ATOM 764 O O . ARG A 1 95 ? -10.182 -5.180 6.749 1.00 66.69 95 ARG A O 1
ATOM 771 N N . ASN A 1 96 ? -10.045 -6.826 8.299 1.00 66.69 96 ASN A N 1
ATOM 772 C CA . ASN A 1 96 ? -11.023 -7.736 7.732 1.00 66.69 96 ASN A CA 1
ATOM 773 C C . ASN A 1 96 ? -12.148 -7.948 8.745 1.00 66.69 96 ASN A C 1
ATOM 775 O O . ASN A 1 96 ? -11.914 -7.983 9.956 1.00 66.69 96 ASN A O 1
ATOM 779 N N . PHE A 1 97 ? -13.364 -8.113 8.238 1.00 66.38 97 PHE A N 1
ATOM 780 C CA . PHE A 1 97 ? -14.541 -8.362 9.062 1.00 66.38 97 PHE A CA 1
ATOM 781 C C . PHE A 1 97 ? -14.454 -9.695 9.825 1.00 66.38 97 PHE A C 1
ATOM 783 O O . PHE A 1 97 ? -14.889 -9.776 10.973 1.00 66.38 97 PHE A O 1
ATOM 790 N N . ASP A 1 98 ? -13.824 -10.711 9.229 1.00 72.38 98 ASP A N 1
ATOM 791 C CA . ASP A 1 98 ? -13.649 -12.029 9.847 1.00 72.38 98 ASP A CA 1
ATOM 792 C C . ASP A 1 98 ? -12.887 -11.954 11.176 1.00 72.38 98 ASP A C 1
ATOM 794 O O . ASP A 1 98 ? -13.310 -12.563 12.160 1.00 72.38 98 ASP A O 1
ATOM 798 N N . ASP A 1 99 ? -11.825 -11.143 11.239 1.00 79.50 99 ASP A N 1
ATOM 799 C CA . ASP A 1 99 ? -11.041 -10.938 12.462 1.00 79.50 99 ASP A CA 1
ATOM 800 C C . ASP A 1 99 ? -11.898 -10.289 13.553 1.00 79.50 99 ASP A C 1
ATOM 802 O O . ASP A 1 99 ? -11.907 -10.742 14.698 1.00 79.50 99 ASP A O 1
ATOM 806 N N . LEU A 1 100 ? -12.670 -9.254 13.198 1.00 81.44 100 LEU A N 1
ATOM 807 C CA . LEU A 1 100 ? -13.583 -8.598 14.134 1.00 81.44 100 LEU A CA 1
ATOM 808 C C . LEU A 1 100 ? -14.586 -9.605 14.706 1.00 81.44 100 LEU A C 1
ATOM 810 O O . LEU A 1 100 ? -14.782 -9.648 15.920 1.00 81.44 100 LEU A O 1
ATOM 814 N N . VAL A 1 101 ? -15.214 -10.423 13.859 1.00 76.75 101 VAL A N 1
ATOM 815 C CA . VAL A 1 101 ? -16.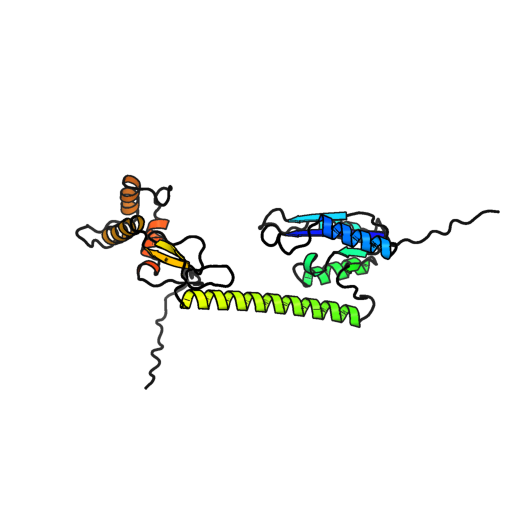193 -11.426 14.299 1.00 76.75 101 VAL A CA 1
ATOM 816 C C . VAL A 1 101 ? -15.541 -12.485 15.184 1.00 76.75 101 VAL A C 1
ATOM 818 O O . VAL A 1 101 ? -16.097 -12.821 16.233 1.00 76.75 101 VAL A O 1
ATOM 821 N N . LEU A 1 102 ? -14.376 -12.999 14.786 1.00 83.56 102 LEU A N 1
ATOM 822 C CA . LEU A 1 102 ? -13.628 -14.007 15.531 1.00 83.56 102 LEU A CA 1
ATOM 823 C C . LEU A 1 102 ? -13.289 -13.509 16.938 1.00 83.56 102 LEU A C 1
ATOM 825 O O . LEU A 1 102 ? -13.680 -14.135 17.925 1.00 83.56 102 LEU A O 1
ATOM 829 N N . TYR A 1 103 ? -12.624 -12.358 17.034 1.00 87.00 103 TYR A N 1
ATOM 830 C CA . TYR A 1 103 ? -12.197 -11.809 18.316 1.00 87.00 103 TYR A CA 1
ATOM 831 C C . TYR A 1 103 ? -13.382 -11.354 19.168 1.00 87.00 103 TYR A C 1
ATOM 833 O O . TYR A 1 103 ? -13.391 -11.585 20.373 1.00 87.00 103 TYR A O 1
ATOM 841 N N . SER A 1 104 ? -14.440 -10.804 18.564 1.00 84.38 104 SER A N 1
ATOM 842 C CA . SER A 1 104 ? -15.656 -10.441 19.309 1.00 84.38 104 SER A CA 1
ATOM 843 C C . SER A 1 104 ? -16.326 -11.660 19.946 1.00 84.38 104 SER A C 1
ATOM 845 O O . SER A 1 104 ? -16.829 -11.574 21.066 1.00 84.38 104 SER A O 1
ATOM 847 N N . ARG A 1 105 ? -16.331 -12.816 19.264 1.00 79.38 105 ARG A N 1
ATOM 848 C CA . ARG A 1 105 ? -16.853 -14.070 19.832 1.00 79.38 105 ARG A CA 1
ATOM 849 C C . ARG A 1 105 ? -16.005 -14.560 21.002 1.00 79.38 105 ARG A C 1
ATOM 851 O O . ARG A 1 105 ? -16.576 -14.973 22.007 1.00 79.38 105 ARG A O 1
ATOM 858 N N . GLN A 1 106 ? -14.681 -14.487 20.879 1.00 86.94 106 GLN A N 1
ATOM 859 C CA . GLN A 1 106 ? -13.755 -14.875 21.946 1.00 86.94 106 GLN A CA 1
ATOM 860 C C . GLN A 1 106 ? -13.899 -13.969 23.176 1.00 86.94 106 GLN A C 1
ATOM 862 O O . GLN A 1 106 ? -14.049 -14.454 24.290 1.00 86.94 106 GLN A O 1
ATOM 867 N N . LEU A 1 107 ? -13.938 -12.647 22.997 1.00 87.44 107 LEU A N 1
ATOM 868 C CA . LEU A 1 107 ? -14.127 -11.723 24.119 1.00 87.44 107 LEU A CA 1
ATOM 869 C C . LEU A 1 107 ? -15.471 -11.945 24.817 1.00 87.44 107 LEU A C 1
ATOM 871 O O . LEU A 1 107 ? -15.543 -11.954 26.046 1.00 87.44 107 LEU A O 1
ATOM 875 N N . LYS A 1 108 ? -16.530 -12.216 24.046 1.00 82.19 108 LYS A N 1
ATOM 876 C CA . LYS A 1 108 ? -17.852 -12.490 24.609 1.00 82.19 108 LYS A CA 1
ATOM 877 C C . LYS A 1 108 ? -17.858 -13.717 25.525 1.00 82.19 108 LYS A C 1
ATOM 879 O O . LYS A 1 108 ? -18.599 -13.707 26.507 1.00 82.19 108 LYS A O 1
ATOM 884 N N . SER A 1 109 ? -17.050 -14.748 25.255 1.00 82.81 109 SER A N 1
ATOM 885 C CA . SER A 1 109 ? -16.998 -15.933 26.127 1.00 82.81 109 SER A CA 1
ATOM 886 C C . SER A 1 109 ? -16.400 -15.651 27.506 1.00 82.81 109 SER A C 1
ATOM 888 O O . SER A 1 109 ? -16.674 -16.405 28.432 1.00 82.81 109 SER A O 1
ATOM 890 N N . VAL A 1 110 ? -15.645 -14.559 27.661 1.00 87.38 110 VAL A N 1
ATOM 891 C CA . VAL A 1 110 ? -15.107 -14.093 28.953 1.00 87.38 110 VAL A CA 1
ATOM 892 C C . VAL A 1 110 ? -15.851 -12.869 29.505 1.00 87.38 110 VAL A C 1
ATOM 894 O O . VAL A 1 110 ? -15.427 -12.265 30.484 1.00 87.38 110 VAL A O 1
ATOM 897 N N . GLY A 1 111 ? -16.982 -12.494 28.895 1.00 84.00 111 GLY A N 1
ATOM 898 C CA . GLY A 1 111 ? -17.779 -11.337 29.315 1.00 84.00 111 GLY A CA 1
ATOM 899 C C . GLY A 1 111 ? -17.177 -9.978 28.942 1.00 84.00 111 GLY A C 1
ATOM 900 O O . GLY A 1 111 ? -17.590 -8.970 29.509 1.00 84.00 111 GLY A O 1
ATOM 901 N N . SER A 1 112 ? -16.234 -9.946 27.997 1.00 89.31 112 SER A N 1
ATOM 902 C CA . SER A 1 112 ? -15.618 -8.728 27.465 1.00 89.31 112 SER A CA 1
ATOM 903 C C . SER A 1 112 ? -16.135 -8.396 26.058 1.00 89.31 112 SER A C 1
ATOM 905 O O . SER A 1 112 ? -16.793 -9.214 25.406 1.00 89.31 112 SER A O 1
ATOM 907 N N . ARG A 1 113 ? -15.846 -7.190 25.556 1.00 86.56 113 ARG A N 1
ATOM 908 C CA . ARG A 1 113 ? -16.284 -6.725 24.224 1.00 86.56 113 ARG A CA 1
ATOM 909 C C . ARG A 1 113 ? -15.389 -5.639 23.642 1.00 86.56 113 ARG A C 1
ATOM 911 O O . ARG A 1 113 ? -14.680 -4.961 24.375 1.00 86.56 113 ARG A O 1
ATOM 918 N N . PHE A 1 114 ? -15.486 -5.411 22.334 1.00 87.44 114 PHE A N 1
ATOM 919 C CA . PHE A 1 114 ? -14.940 -4.196 21.728 1.00 87.44 114 PHE A CA 1
ATOM 920 C C . PHE A 1 114 ? -15.921 -3.036 21.867 1.00 87.44 114 PHE A C 1
ATOM 922 O O . PHE A 1 114 ? -17.117 -3.198 21.623 1.00 87.44 114 PHE A O 1
ATOM 929 N N . LEU A 1 115 ? -15.399 -1.858 22.197 1.00 86.81 115 LEU A N 1
ATOM 930 C CA . LEU A 1 115 ? -16.148 -0.609 22.218 1.00 86.81 115 LEU A CA 1
ATOM 931 C C . LEU A 1 115 ? -15.450 0.419 21.328 1.00 86.81 115 LEU A C 1
ATOM 933 O O . LEU A 1 115 ? -14.248 0.648 21.452 1.00 86.81 115 LEU A O 1
ATOM 937 N N . SER A 1 116 ? -16.201 1.035 20.415 1.00 85.56 116 SER A N 1
ATOM 938 C CA . SER A 1 116 ? -15.690 2.108 19.568 1.00 85.56 116 SER A CA 1
ATOM 939 C C . SER A 1 116 ? -16.168 3.459 20.070 1.00 85.56 116 SER A C 1
ATOM 941 O O . SER A 1 116 ? -17.364 3.679 20.196 1.00 85.56 116 SER A O 1
ATOM 943 N N . ILE A 1 117 ? -15.245 4.402 20.254 1.00 83.44 117 ILE A N 1
ATOM 944 C CA . ILE A 1 117 ? -15.605 5.762 20.690 1.00 83.44 117 ILE A CA 1
ATOM 945 C C . ILE A 1 117 ? -16.210 6.630 19.573 1.00 83.44 117 ILE A C 1
ATOM 947 O O . ILE A 1 117 ? -16.732 7.705 19.842 1.00 83.44 117 ILE A O 1
ATOM 951 N N . THR A 1 118 ? -16.096 6.212 18.306 1.00 74.44 118 THR A N 1
ATOM 952 C CA . THR A 1 118 ? -16.688 6.926 17.154 1.00 74.44 118 THR A CA 1
ATOM 953 C C . THR A 1 118 ? -18.012 6.331 16.697 1.00 74.44 118 THR A C 1
ATOM 955 O O . THR A 1 118 ? -18.773 6.993 15.998 1.00 74.44 118 THR A O 1
ATOM 958 N N . GLN A 1 119 ? -18.278 5.088 17.082 1.00 64.62 119 GLN A N 1
ATOM 959 C CA . GLN A 1 119 ? -19.492 4.353 16.773 1.00 64.62 119 GLN A CA 1
ATOM 960 C C . GLN A 1 119 ? -20.065 3.877 18.105 1.00 64.62 119 GLN A C 1
ATOM 962 O O . GLN A 1 119 ? -19.855 2.730 18.499 1.00 64.62 119 GLN A O 1
ATOM 967 N N . ASP A 1 120 ? -20.750 4.785 18.800 1.00 52.44 120 ASP A N 1
ATOM 968 C CA . ASP A 1 120 ? -21.490 4.474 20.024 1.00 52.44 120 ASP A CA 1
ATOM 969 C C . ASP A 1 120 ? -22.760 3.703 19.645 1.00 52.44 120 ASP A C 1
ATOM 971 O O . ASP A 1 120 ? -23.862 4.238 19.535 1.00 52.44 120 ASP A O 1
ATOM 975 N N . VAL A 1 121 ? -22.563 2.445 19.264 1.00 52.12 121 VAL A N 1
ATOM 976 C CA . VAL A 1 121 ? -23.635 1.530 18.905 1.00 52.12 121 VAL A CA 1
ATOM 977 C C . VAL A 1 121 ? -23.752 0.546 20.050 1.00 52.12 121 VAL A C 1
ATOM 979 O O . VAL A 1 121 ? -22.831 -0.234 20.296 1.00 52.12 121 VAL A O 1
ATOM 982 N N . ASP A 1 122 ? -24.887 0.578 20.742 1.00 49.47 122 ASP A N 1
ATOM 983 C CA . ASP A 1 122 ? -25.183 -0.366 21.810 1.00 49.47 122 ASP A CA 1
ATOM 984 C C . ASP A 1 122 ? -25.247 -1.799 21.246 1.00 49.47 122 ASP A C 1
ATOM 986 O O . ASP A 1 122 ? -26.246 -2.229 20.655 1.00 49.47 122 ASP A O 1
ATOM 990 N N . GLN A 1 123 ? -24.139 -2.534 21.394 1.00 49.91 123 GLN A N 1
ATOM 991 C CA . GLN A 1 123 ? -23.980 -3.902 20.899 1.00 49.91 123 GLN A CA 1
ATOM 992 C C . GLN A 1 123 ? -24.805 -4.930 21.688 1.00 49.91 123 GLN A C 1
ATOM 994 O O . GLN A 1 123 ? -24.827 -6.106 21.306 1.00 49.91 123 GLN A O 1
ATOM 999 N N . GLU A 1 124 ? -25.485 -4.526 22.766 1.00 45.53 124 GLU A N 1
ATOM 1000 C CA . GLU A 1 124 ? -26.423 -5.403 23.473 1.00 45.53 124 GLU A CA 1
ATOM 1001 C C . GLU A 1 124 ? -27.747 -5.552 22.719 1.00 45.53 124 GLU A C 1
ATOM 1003 O O . GLU A 1 124 ? -28.407 -6.589 22.819 1.00 45.53 124 GLU A O 1
ATOM 1008 N N . THR A 1 125 ? -28.094 -4.585 21.867 1.00 47.03 125 THR A N 1
ATOM 1009 C CA . THR A 1 125 ? -29.289 -4.675 21.027 1.00 47.03 125 THR A CA 1
ATOM 1010 C C . THR A 1 125 ? -29.003 -5.427 19.723 1.00 47.03 125 THR A C 1
ATOM 1012 O O . THR A 1 125 ? -27.992 -5.220 19.046 1.00 47.03 125 THR A O 1
ATOM 1015 N N . THR A 1 126 ? -29.933 -6.295 19.309 1.00 45.12 126 THR A N 1
ATOM 1016 C CA . THR A 1 126 ? -29.891 -6.953 17.988 1.00 45.12 126 THR A CA 1
ATOM 1017 C C . THR A 1 126 ? -29.760 -5.926 16.858 1.00 45.12 126 THR A C 1
ATOM 1019 O O . THR A 1 126 ? -29.016 -6.156 15.908 1.00 45.12 126 THR A O 1
ATOM 1022 N N . ALA A 1 127 ? -30.413 -4.766 16.995 1.00 43.09 127 ALA A N 1
ATOM 1023 C CA . ALA A 1 127 ? -30.331 -3.656 16.049 1.00 43.09 127 ALA A CA 1
ATOM 1024 C C . ALA A 1 127 ? -28.919 -3.055 15.962 1.00 43.09 127 ALA A C 1
ATOM 1026 O O . ALA A 1 127 ? -28.424 -2.835 14.858 1.00 43.09 127 ALA A O 1
ATOM 1027 N N . GLY A 1 128 ? -28.236 -2.862 17.094 1.00 50.44 128 GLY A N 1
ATOM 1028 C CA . GLY A 1 128 ? -26.865 -2.357 17.123 1.00 50.44 128 GLY A CA 1
ATOM 1029 C C . GLY A 1 128 ? -25.870 -3.313 16.468 1.00 50.44 128 GLY A C 1
ATOM 1030 O O . GLY A 1 128 ? -25.069 -2.905 15.629 1.00 50.44 128 GLY A O 1
ATOM 1031 N N . ARG A 1 129 ? -25.994 -4.618 16.745 1.00 56.00 129 ARG A N 1
ATOM 1032 C CA . ARG A 1 129 ? -25.178 -5.653 16.085 1.00 56.00 129 ARG A CA 1
ATOM 1033 C C . ARG A 1 129 ? -25.404 -5.683 14.574 1.00 56.00 129 ARG A C 1
ATOM 1035 O O . ARG A 1 129 ? -24.438 -5.769 13.823 1.00 56.00 129 ARG A O 1
ATOM 1042 N N . VAL A 1 130 ? -26.657 -5.585 14.122 1.00 60.56 130 VAL A N 1
ATOM 1043 C CA . VAL A 1 130 ? -26.990 -5.494 12.690 1.00 60.56 130 VAL A CA 1
ATOM 1044 C C . VAL A 1 130 ? -26.410 -4.220 12.076 1.00 60.56 130 VAL A C 1
ATOM 1046 O O . VAL A 1 130 ? -25.814 -4.291 11.007 1.00 60.56 130 VAL A O 1
ATOM 1049 N N . MET A 1 131 ? -26.500 -3.077 12.758 1.00 58.03 131 MET A N 1
ATOM 1050 C CA . MET A 1 131 ? -25.967 -1.809 12.256 1.00 58.03 131 MET A CA 1
ATOM 1051 C C . MET A 1 131 ? -24.442 -1.841 12.099 1.00 58.03 131 MET A C 1
ATOM 1053 O O . MET A 1 131 ? -23.923 -1.359 11.092 1.00 58.03 131 MET A O 1
ATOM 1057 N N . THR A 1 132 ? -23.712 -2.467 13.030 1.00 55.69 132 THR A N 1
ATOM 1058 C CA . THR A 1 132 ? -22.260 -2.676 12.900 1.00 55.69 132 THR A CA 1
ATOM 1059 C C . THR A 1 132 ? -21.921 -3.533 11.680 1.00 55.69 132 THR A C 1
ATOM 1061 O O . THR A 1 132 ? -21.003 -3.194 10.935 1.00 55.69 132 THR A O 1
ATOM 1064 N N . VAL A 1 133 ? -22.680 -4.608 11.433 1.00 64.62 133 VAL A N 1
ATOM 1065 C CA . VAL A 1 133 ? -22.500 -5.466 10.248 1.00 64.62 133 VAL A CA 1
ATOM 1066 C C . VAL A 1 133 ? -22.797 -4.695 8.962 1.00 64.62 133 VAL A C 1
ATOM 1068 O O . VAL A 1 133 ? -21.993 -4.727 8.035 1.00 64.62 133 VAL A O 1
ATOM 1071 N N . VAL A 1 134 ? -23.911 -3.961 8.909 1.00 68.38 134 VAL A N 1
ATOM 1072 C CA . VAL A 1 134 ? -24.297 -3.156 7.739 1.00 68.38 134 VAL A CA 1
ATOM 1073 C C . VAL A 1 134 ? -23.251 -2.083 7.449 1.00 68.38 134 VAL A C 1
ATOM 1075 O O . VAL A 1 134 ? -22.845 -1.930 6.303 1.00 68.38 134 VAL A O 1
ATOM 1078 N N . THR A 1 135 ? -22.764 -1.388 8.476 1.00 63.56 135 THR A N 1
ATOM 1079 C CA . THR A 1 135 ? -21.738 -0.347 8.316 1.00 63.56 135 THR A CA 1
ATOM 1080 C C . THR A 1 135 ? -20.424 -0.945 7.821 1.00 63.56 135 THR A C 1
ATOM 1082 O O . THR A 1 135 ? -19.835 -0.426 6.878 1.00 63.56 135 THR A O 1
ATOM 1085 N N . GLY A 1 136 ? -19.996 -2.077 8.390 1.00 61.78 136 GLY A N 1
ATOM 1086 C CA . GLY A 1 136 ? -18.797 -2.782 7.936 1.00 61.78 136 GLY A CA 1
ATOM 1087 C C . GLY A 1 136 ? -18.891 -3.222 6.471 1.00 61.78 136 GLY A C 1
ATOM 1088 O O . GLY A 1 136 ? -17.958 -2.998 5.702 1.00 61.78 136 GLY A O 1
ATOM 1089 N N . LEU A 1 137 ? -20.041 -3.767 6.063 1.00 66.44 137 LEU A N 1
ATOM 1090 C CA . LEU A 1 137 ? -20.299 -4.140 4.670 1.00 66.44 137 LEU A CA 1
ATOM 1091 C C . LEU A 1 137 ? -20.324 -2.919 3.742 1.00 66.44 137 LEU A C 1
ATOM 1093 O O . LEU A 1 137 ? -19.760 -2.970 2.651 1.00 66.44 137 LEU A O 1
ATOM 1097 N N . MET A 1 138 ? -20.937 -1.808 4.160 1.00 67.06 138 MET A N 1
ATOM 1098 C CA . MET A 1 138 ? -20.953 -0.563 3.384 1.00 67.06 138 MET A CA 1
ATOM 1099 C C . MET A 1 138 ? -19.548 0.013 3.187 1.00 67.06 138 MET A C 1
ATOM 1101 O O . MET A 1 138 ? -19.225 0.471 2.086 1.00 67.06 138 MET A O 1
ATOM 1105 N N . ASP A 1 139 ? -18.701 -0.038 4.214 1.00 61.50 139 ASP A N 1
ATOM 1106 C CA . ASP A 1 139 ? -17.310 0.410 4.140 1.00 61.50 139 ASP A CA 1
ATOM 1107 C C . ASP A 1 139 ? -16.485 -0.483 3.204 1.00 61.50 139 ASP A C 1
ATOM 1109 O O . ASP A 1 139 ? -15.729 0.018 2.364 1.00 61.50 139 ASP A O 1
ATOM 1113 N N . GLU A 1 140 ? -16.662 -1.804 3.286 1.00 64.94 140 GLU A N 1
ATOM 1114 C CA . GLU A 1 140 ? -16.016 -2.759 2.385 1.00 64.94 140 GLU A CA 1
ATOM 1115 C C . GLU A 1 140 ? -16.452 -2.539 0.931 1.00 64.94 140 GLU A C 1
ATOM 1117 O O . GLU A 1 140 ? -15.609 -2.419 0.037 1.00 64.94 140 GLU A O 1
ATOM 1122 N N . MET A 1 141 ? -17.759 -2.399 0.691 1.00 70.62 141 MET A N 1
ATOM 1123 C CA . MET A 1 141 ? -18.313 -2.086 -0.626 1.00 70.62 141 MET A CA 1
ATOM 1124 C C . MET A 1 141 ? -17.767 -0.762 -1.164 1.00 70.62 141 MET A C 1
ATOM 1126 O O . MET A 1 141 ? -17.349 -0.695 -2.321 1.00 70.62 141 MET A O 1
ATOM 1130 N N . SER A 1 142 ? -17.708 0.276 -0.329 1.00 65.94 142 SER A N 1
ATOM 1131 C CA . SER A 1 142 ? -17.169 1.586 -0.705 1.00 65.94 142 SER A CA 1
ATOM 1132 C C . SER A 1 142 ? -15.678 1.512 -1.036 1.00 65.94 142 SER A C 1
ATOM 1134 O O . SER A 1 142 ? -15.223 2.114 -2.011 1.00 65.94 142 SER A O 1
ATOM 1136 N N . SER A 1 143 ? -14.907 0.730 -0.277 1.00 62.97 143 SER A N 1
ATOM 1137 C CA . SER A 1 143 ? -13.489 0.469 -0.541 1.00 62.97 143 SER A CA 1
ATOM 1138 C C . SER A 1 143 ? -13.287 -0.281 -1.863 1.00 62.97 143 SER A C 1
ATOM 1140 O O . SER A 1 143 ? -12.463 0.119 -2.693 1.00 62.97 143 SER A O 1
ATOM 1142 N N . ALA A 1 144 ? -14.087 -1.322 -2.109 1.00 69.38 144 ALA A N 1
ATOM 1143 C CA . ALA A 1 144 ? -14.054 -2.098 -3.342 1.00 69.38 144 ALA A CA 1
ATOM 1144 C C . ALA A 1 144 ? -14.450 -1.253 -4.565 1.00 69.38 144 ALA A C 1
ATOM 1146 O O . ALA A 1 144 ? -13.774 -1.304 -5.599 1.00 69.38 144 ALA A O 1
ATOM 1147 N N . GLU A 1 145 ? -15.498 -0.434 -4.458 1.00 76.19 145 GLU A N 1
ATOM 1148 C CA . GLU A 1 145 ? -15.898 0.503 -5.511 1.00 76.19 145 GLU A CA 1
ATOM 1149 C C . GLU A 1 145 ? -14.838 1.579 -5.749 1.00 76.19 145 GLU A C 1
ATOM 1151 O O . GLU A 1 145 ? -14.500 1.861 -6.901 1.00 76.19 145 GLU A O 1
ATOM 1156 N N . ASN A 1 146 ? -14.214 2.114 -4.698 1.00 71.81 146 ASN A N 1
ATOM 1157 C CA . ASN A 1 146 ? -13.107 3.052 -4.850 1.00 71.81 146 ASN A CA 1
ATOM 1158 C C . ASN A 1 146 ? -11.910 2.402 -5.569 1.00 71.81 146 ASN A C 1
ATOM 1160 O O . ASN A 1 146 ? -11.346 2.990 -6.493 1.00 71.81 146 ASN A O 1
ATOM 1164 N N . ALA A 1 147 ? -11.555 1.158 -5.232 1.00 67.94 147 ALA A N 1
ATOM 1165 C CA . ALA A 1 147 ? -10.504 0.417 -5.929 1.00 67.94 147 ALA A CA 1
ATOM 1166 C C . ALA A 1 147 ? -10.839 0.201 -7.419 1.00 67.94 147 ALA A C 1
ATOM 1168 O O . ALA A 1 147 ? -9.983 0.410 -8.291 1.00 67.94 147 ALA A O 1
ATOM 1169 N N . LYS A 1 148 ? -12.094 -0.153 -7.740 1.00 78.00 148 LYS A N 1
ATOM 1170 C CA . LYS A 1 148 ? -12.579 -0.247 -9.129 1.00 78.00 148 LYS A CA 1
ATOM 1171 C C . LYS A 1 148 ? -12.495 1.103 -9.838 1.00 78.00 148 LYS A C 1
ATOM 1173 O O . LYS A 1 148 ? -12.008 1.161 -10.968 1.00 78.00 148 LYS A O 1
ATOM 1178 N N . HIS A 1 149 ? -12.923 2.182 -9.188 1.00 76.25 149 HIS A N 1
ATOM 1179 C CA . HIS A 1 149 ? -12.897 3.535 -9.733 1.00 76.25 149 HIS A CA 1
ATOM 1180 C C . HIS A 1 149 ? -11.466 4.010 -10.021 1.00 76.25 149 HIS A C 1
ATOM 1182 O O . HIS A 1 149 ? -11.188 4.505 -11.117 1.00 76.25 149 HIS A O 1
ATOM 1188 N N . VAL A 1 150 ? -10.526 3.786 -9.097 1.00 76.88 150 VAL A N 1
ATOM 1189 C CA . VAL A 1 150 ? -9.099 4.089 -9.294 1.00 76.88 150 VAL A CA 1
ATOM 1190 C C . VAL A 1 150 ? -8.553 3.313 -10.492 1.00 76.88 150 VAL A C 1
ATOM 1192 O O . VAL A 1 150 ? -7.941 3.902 -11.383 1.00 76.88 150 VAL A O 1
ATOM 1195 N N . LYS A 1 151 ? -8.836 2.009 -10.589 1.00 80.19 151 LYS A N 1
ATOM 1196 C CA . LYS A 1 151 ? -8.396 1.182 -11.723 1.00 80.19 151 LYS A CA 1
ATOM 1197 C C . LYS A 1 151 ? -8.988 1.654 -13.055 1.00 80.19 151 LYS A C 1
ATOM 1199 O O . LYS A 1 151 ? -8.271 1.698 -14.056 1.00 80.19 151 LYS A O 1
ATOM 1204 N N . ARG A 1 152 ? -10.277 2.016 -13.085 1.00 81.50 152 ARG A N 1
ATOM 1205 C CA . ARG A 1 152 ? -10.948 2.595 -14.265 1.00 81.50 152 ARG A CA 1
ATOM 1206 C C . ARG A 1 152 ? -10.295 3.913 -14.675 1.00 81.50 152 ARG A C 1
ATOM 1208 O O . ARG A 1 152 ? -9.957 4.069 -15.845 1.00 81.50 152 ARG A O 1
ATOM 1215 N N . THR A 1 153 ? -10.042 4.798 -13.714 1.00 82.00 153 THR A N 1
ATOM 12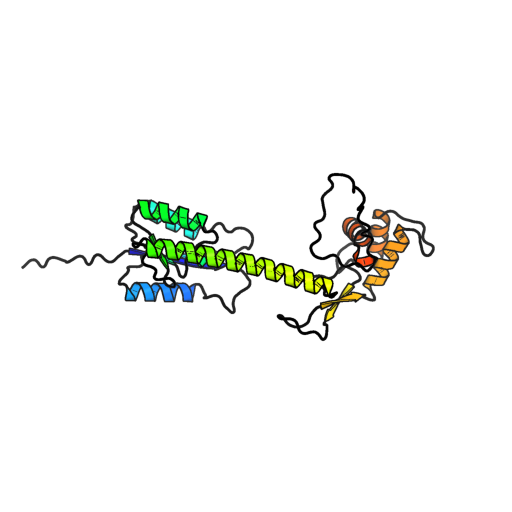16 C CA . THR A 1 153 ? -9.380 6.092 -13.933 1.00 82.00 153 THR A CA 1
ATOM 1217 C C . THR A 1 153 ? -7.981 5.908 -14.519 1.00 82.00 153 THR A C 1
ATOM 1219 O O . THR A 1 153 ? -7.655 6.520 -15.531 1.00 82.00 153 THR A O 1
ATOM 1222 N N . LEU A 1 154 ? -7.166 5.012 -13.954 1.00 83.69 154 LEU A N 1
ATOM 1223 C CA . LEU A 1 154 ? -5.812 4.760 -14.452 1.00 83.69 154 LEU A CA 1
ATOM 1224 C C . LEU A 1 154 ? -5.825 4.166 -15.870 1.00 83.69 154 LEU A C 1
ATOM 1226 O O . LEU A 1 154 ? -5.049 4.589 -16.726 1.00 83.69 154 LEU A O 1
ATOM 1230 N N . ARG A 1 155 ? -6.752 3.246 -16.165 1.00 85.06 155 ARG A N 1
ATOM 1231 C CA . ARG A 1 155 ? -6.940 2.709 -17.525 1.00 85.06 155 ARG A CA 1
ATOM 1232 C C . ARG A 1 155 ? -7.394 3.774 -18.523 1.00 85.06 155 ARG A C 1
ATOM 1234 O O . ARG A 1 155 ? -6.951 3.749 -19.665 1.00 85.06 155 ARG A O 1
ATOM 1241 N N . ALA A 1 156 ? -8.283 4.681 -18.123 1.00 83.62 156 ALA A N 1
ATOM 1242 C CA . ALA A 1 156 ? -8.699 5.802 -18.962 1.00 83.62 156 ALA A CA 1
ATOM 1243 C C . ALA A 1 156 ? -7.534 6.774 -19.210 1.00 83.62 156 ALA A C 1
ATOM 1245 O O . ALA A 1 156 ? -7.316 7.191 -20.341 1.00 83.62 156 ALA A O 1
ATOM 1246 N N . ASN A 1 157 ? -6.729 7.070 -18.185 1.00 83.00 157 ASN A N 1
ATOM 1247 C CA . ASN A 1 157 ? -5.527 7.890 -18.334 1.00 83.00 157 ASN A CA 1
ATOM 1248 C C . ASN A 1 157 ? -4.539 7.282 -19.335 1.00 83.00 157 ASN A C 1
ATOM 1250 O O . ASN A 1 157 ? -4.089 7.999 -20.224 1.00 83.00 157 ASN A O 1
ATOM 1254 N N . ALA A 1 158 ? -4.269 5.976 -19.230 1.00 85.31 158 ALA A N 1
ATOM 1255 C CA . ALA A 1 158 ? -3.392 5.267 -20.161 1.00 85.31 158 ALA A CA 1
ATOM 1256 C C . ALA A 1 158 ? -3.937 5.273 -21.598 1.00 85.31 158 ALA A C 1
ATOM 1258 O O . ALA A 1 158 ? -3.179 5.520 -22.528 1.00 85.31 158 ALA A O 1
ATOM 1259 N N . ARG A 1 159 ? -5.254 5.074 -21.781 1.00 82.69 159 ARG A N 1
ATOM 1260 C CA . ARG A 1 159 ? -5.914 5.190 -23.097 1.00 82.69 159 ARG A CA 1
ATOM 1261 C C . ARG A 1 159 ? -5.780 6.584 -23.707 1.00 82.69 159 ARG A C 1
ATOM 1263 O O . ARG A 1 159 ? -5.632 6.704 -24.912 1.00 82.69 159 ARG A O 1
ATOM 1270 N N . ASN A 1 160 ? -5.766 7.619 -22.873 1.00 82.38 160 ASN A N 1
ATOM 1271 C CA . ASN A 1 160 ? -5.528 8.998 -23.294 1.00 82.38 160 ASN A CA 1
ATOM 1272 C C . ASN A 1 160 ? -4.028 9.328 -23.474 1.00 82.38 160 ASN A C 1
ATOM 1274 O O . ASN A 1 160 ? -3.664 10.498 -23.434 1.00 82.38 160 ASN A O 1
ATOM 1278 N N . GLY A 1 161 ? -3.149 8.325 -23.583 1.00 81.94 161 GLY A N 1
ATOM 1279 C CA . GLY A 1 161 ? -1.712 8.516 -23.811 1.00 81.94 161 GLY A CA 1
ATOM 1280 C C . GLY A 1 161 ? -0.913 8.978 -22.589 1.00 81.94 161 GLY A C 1
ATOM 1281 O O . GLY A 1 161 ? 0.261 9.317 -22.718 1.00 81.94 161 GLY A O 1
ATOM 1282 N N . HIS A 1 162 ? -1.511 8.995 -21.392 1.00 87.25 162 HIS A N 1
ATOM 1283 C CA . HIS A 1 162 ? -0.806 9.426 -20.186 1.00 87.25 162 HIS A CA 1
ATOM 1284 C C . HIS A 1 162 ? -0.040 8.279 -19.524 1.00 87.25 162 HIS A C 1
ATOM 1286 O O . HIS A 1 162 ? -0.528 7.156 -19.371 1.00 87.25 162 HIS A O 1
ATOM 1292 N N . PHE A 1 163 ? 1.151 8.604 -19.039 1.00 86.50 163 PHE A N 1
ATOM 1293 C CA . PHE A 1 163 ? 2.014 7.705 -18.301 1.00 86.50 163 PHE A CA 1
ATOM 1294 C C . PHE A 1 163 ? 1.633 7.662 -16.819 1.00 86.50 163 PHE A C 1
ATOM 1296 O O . PHE A 1 163 ? 1.706 8.662 -16.107 1.00 86.50 163 PHE A O 1
ATOM 1303 N N . ASN A 1 164 ? 1.268 6.473 -16.339 1.00 85.06 164 ASN A N 1
ATOM 1304 C CA . ASN A 1 164 ? 0.867 6.252 -14.945 1.00 85.06 164 ASN A CA 1
ATOM 1305 C C . ASN A 1 164 ? 2.010 5.725 -14.052 1.00 85.06 164 ASN A C 1
ATOM 1307 O O . ASN A 1 164 ? 1.801 5.505 -12.859 1.00 85.06 164 ASN A O 1
ATOM 1311 N N . GLY A 1 165 ? 3.186 5.431 -14.618 1.00 81.75 165 GLY A N 1
ATOM 1312 C CA . GLY A 1 165 ? 4.308 4.841 -13.885 1.00 81.75 165 GLY A CA 1
ATOM 1313 C C . GLY A 1 165 ? 5.139 5.866 -13.108 1.00 81.75 165 GLY A C 1
ATOM 1314 O O . GLY A 1 165 ? 5.090 7.068 -13.362 1.00 81.75 165 GLY A O 1
ATOM 1315 N N . SER A 1 166 ? 5.941 5.382 -12.156 1.00 80.75 166 SER A N 1
ATOM 1316 C CA . SER A 1 166 ? 6.894 6.221 -11.416 1.00 80.75 166 SER A CA 1
ATOM 1317 C C . SER A 1 166 ? 8.215 6.416 -12.163 1.00 80.75 166 SER A C 1
ATOM 1319 O O . SER A 1 166 ? 8.760 7.514 -12.153 1.00 80.75 166 SER A O 1
ATOM 1321 N N . LYS A 1 167 ? 8.724 5.365 -12.818 1.00 85.38 167 LYS A N 1
ATOM 1322 C CA . LYS A 1 167 ? 9.977 5.381 -13.583 1.00 85.38 167 LYS A CA 1
ATOM 1323 C C . LYS A 1 167 ? 9.684 5.126 -15.064 1.00 85.38 167 LYS A C 1
ATOM 1325 O O . LYS A 1 167 ? 9.125 4.067 -15.356 1.00 85.38 167 LYS A O 1
ATOM 1330 N N . PRO A 1 168 ? 10.040 6.043 -15.980 1.00 90.69 168 PRO A N 1
ATOM 1331 C CA . PRO A 1 168 ? 9.856 5.823 -17.410 1.00 90.69 168 PRO A CA 1
ATOM 1332 C C . PRO A 1 168 ? 10.795 4.715 -17.926 1.00 90.69 168 PRO A C 1
ATOM 1334 O O . PRO A 1 168 ? 11.869 4.508 -17.334 1.00 90.69 168 PRO A O 1
ATOM 1337 N N . PRO A 1 169 ? 10.412 4.012 -19.012 1.00 91.75 169 PRO A N 1
ATOM 1338 C CA . PRO A 1 169 ? 11.297 3.093 -19.728 1.00 91.75 169 PRO A CA 1
ATOM 1339 C C . PRO A 1 169 ? 12.614 3.765 -20.139 1.00 91.75 169 PRO A C 1
ATOM 1341 O O . PRO A 1 169 ? 12.706 4.990 -20.209 1.00 91.75 169 PRO A O 1
ATOM 1344 N N . TYR A 1 170 ? 13.656 2.970 -20.375 1.00 93.31 170 TYR A N 1
ATOM 1345 C CA . TYR A 1 170 ? 14.951 3.498 -20.812 1.00 93.31 170 TYR A CA 1
ATOM 1346 C C . TYR A 1 170 ? 14.833 4.089 -22.223 1.00 93.31 170 TYR A C 1
ATOM 1348 O O . TYR A 1 170 ? 14.138 3.505 -23.047 1.00 93.31 170 TYR A O 1
ATOM 1356 N N . GLY A 1 171 ? 15.447 5.233 -22.511 1.00 91.88 171 GLY A N 1
ATOM 1357 C CA . GLY A 1 171 ? 15.205 5.951 -23.773 1.00 91.88 171 GLY A CA 1
ATOM 1358 C C . GLY A 1 171 ? 14.034 6.931 -23.720 1.00 91.88 171 GLY A C 1
ATOM 1359 O O . GLY A 1 171 ? 13.842 7.687 -24.669 1.00 91.88 171 GLY A O 1
ATOM 1360 N N . TYR A 1 172 ? 13.280 6.956 -22.615 1.00 92.31 172 TYR A N 1
ATOM 1361 C CA . TYR A 1 172 ? 12.170 7.878 -22.397 1.00 92.31 172 TYR A CA 1
ATOM 1362 C C . TYR A 1 172 ? 12.316 8.634 -21.075 1.00 92.31 172 TYR A C 1
ATOM 1364 O O . TYR A 1 172 ? 12.771 8.100 -20.058 1.00 92.31 172 TYR A O 1
ATOM 1372 N N . LYS A 1 173 ? 11.805 9.863 -21.069 1.00 91.19 173 LYS A N 1
ATOM 1373 C CA . LYS A 1 173 ? 11.593 10.703 -19.888 1.00 91.19 173 LYS A CA 1
ATOM 1374 C C . LYS A 1 173 ? 10.122 11.105 -19.780 1.00 91.19 173 LYS A C 1
ATOM 1376 O O . LYS A 1 173 ? 9.355 10.984 -20.733 1.00 91.19 173 LYS A O 1
ATOM 1381 N N . THR A 1 174 ? 9.700 11.551 -18.600 1.00 90.19 174 THR A N 1
ATOM 1382 C CA . THR A 1 174 ? 8.336 12.064 -18.413 1.00 90.19 174 THR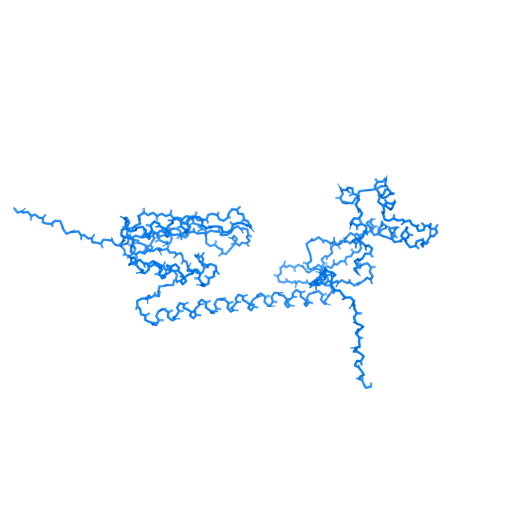 A CA 1
ATOM 1383 C C . THR A 1 174 ? 8.298 13.568 -18.627 1.00 90.19 174 THR A C 1
ATOM 1385 O O . THR A 1 174 ? 9.083 14.273 -17.999 1.00 90.19 174 THR A O 1
ATOM 1388 N N . ALA A 1 175 ? 7.352 14.053 -19.425 1.00 86.31 175 ALA A N 1
ATOM 1389 C CA . ALA A 1 175 ? 7.015 15.473 -19.512 1.00 86.31 175 ALA A CA 1
ATOM 1390 C C . ALA A 1 175 ? 5.624 15.732 -18.920 1.00 86.31 175 ALA A C 1
ATOM 1392 O O . ALA A 1 175 ? 4.746 14.864 -18.966 1.00 86.31 175 ALA A O 1
ATOM 1393 N N . GLU A 1 176 ? 5.428 16.915 -18.345 1.00 83.94 176 GLU A N 1
ATOM 1394 C CA . GLU A 1 176 ? 4.138 17.342 -17.805 1.00 83.94 176 GLU A CA 1
ATOM 1395 C C . GLU A 1 176 ? 3.234 17.863 -18.925 1.00 83.94 176 GLU A C 1
ATOM 1397 O O . GLU A 1 176 ? 3.671 18.594 -19.813 1.00 83.94 176 GLU A O 1
ATOM 1402 N N . THR A 1 177 ? 1.955 17.491 -18.892 1.00 74.44 177 THR A N 1
ATOM 1403 C CA . THR A 1 177 ? 0.956 18.044 -19.815 1.00 74.44 177 THR A CA 1
ATOM 1404 C C . THR A 1 177 ? 0.293 19.278 -19.211 1.00 74.44 177 THR A C 1
ATOM 1406 O O . THR A 1 177 ? 0.124 19.358 -17.995 1.00 74.44 177 THR A O 1
ATOM 1409 N N . LYS A 1 178 ? -0.234 20.166 -20.064 1.00 64.94 178 LYS A N 1
ATOM 1410 C CA . LYS A 1 178 ? -1.110 21.277 -19.647 1.00 64.94 178 LYS A CA 1
ATOM 1411 C C . LYS A 1 178 ? -2.441 20.812 -19.027 1.00 64.94 178 LYS A C 1
ATOM 1413 O O . LYS A 1 178 ? -3.142 21.614 -18.419 1.00 64.94 178 LYS A O 1
ATOM 1418 N N . HIS A 1 179 ? -2.805 19.533 -19.164 1.00 61.06 179 HIS A N 1
ATOM 1419 C CA . HIS A 1 179 ? -3.994 18.973 -18.529 1.00 61.06 179 HIS A CA 1
ATOM 1420 C C . HIS A 1 179 ? -3.740 18.698 -17.044 1.00 61.06 179 HIS A C 1
ATOM 1422 O O . HIS A 1 179 ? -2.978 17.800 -16.665 1.00 61.06 179 HIS A O 1
ATOM 1428 N N . ILE A 1 180 ? -4.448 19.457 -16.210 1.00 60.88 180 ILE A N 1
ATOM 1429 C CA . ILE A 1 180 ? -4.482 19.281 -14.762 1.00 60.88 180 ILE A CA 1
ATOM 1430 C C . ILE A 1 180 ? -5.363 18.066 -14.446 1.00 60.88 180 ILE A C 1
ATOM 1432 O O . ILE A 1 180 ? -6.550 18.013 -14.765 1.00 60.88 180 ILE A O 1
ATOM 1436 N N . GLY A 1 181 ? -4.757 17.051 -13.844 1.00 62.00 181 GLY A N 1
ATOM 1437 C CA . GLY A 1 181 ? -5.443 15.955 -13.182 1.00 62.00 181 GLY A CA 1
ATOM 1438 C C . GLY A 1 181 ? -5.676 16.247 -11.699 1.00 62.00 181 GLY A C 1
ATOM 1439 O O . GLY A 1 181 ? -5.234 17.246 -11.140 1.00 62.00 181 GLY A O 1
ATOM 1440 N N . ARG A 1 182 ? -6.345 15.312 -11.023 1.00 55.38 182 ARG A N 1
ATOM 1441 C CA . ARG A 1 182 ? -6.727 15.429 -9.606 1.00 55.38 182 ARG A CA 1
ATOM 1442 C C . ARG A 1 182 ? -5.535 15.537 -8.630 1.00 55.38 182 ARG A C 1
ATOM 1444 O O . ARG A 1 182 ? -5.732 15.911 -7.483 1.00 55.38 182 ARG A O 1
ATOM 1451 N N . THR A 1 183 ? -4.321 15.200 -9.068 1.00 54.31 183 THR A N 1
ATOM 1452 C CA . THR A 1 183 ? -3.076 15.226 -8.274 1.00 54.31 183 THR A CA 1
ATOM 1453 C C . THR A 1 183 ? -2.015 16.171 -8.855 1.00 54.31 183 THR A C 1
ATOM 1455 O O . THR A 1 183 ? -0.832 15.987 -8.587 1.00 54.31 183 THR A O 1
ATOM 1458 N N . GLY A 1 184 ? -2.411 17.136 -9.693 1.00 67.12 184 GLY A N 1
ATOM 1459 C CA . GLY A 1 184 ? -1.492 18.002 -10.441 1.00 67.12 184 GLY A CA 1
ATOM 1460 C C . GLY A 1 184 ? -1.412 17.607 -11.915 1.00 67.12 184 GLY A C 1
ATOM 1461 O O . GLY A 1 184 ? -2.390 17.127 -12.483 1.00 67.12 184 GLY A O 1
ATOM 1462 N N . TYR A 1 185 ? -0.267 17.803 -12.560 1.00 66.44 185 TYR A N 1
ATOM 1463 C CA . TYR A 1 185 ? -0.129 17.563 -13.997 1.00 66.44 185 TYR A CA 1
ATOM 1464 C C . TYR A 1 185 ? -0.164 16.077 -14.355 1.00 66.44 185 TYR A C 1
ATOM 1466 O O . TYR A 1 185 ? 0.379 15.217 -13.654 1.00 66.44 185 TYR A O 1
ATOM 1474 N N . ARG A 1 186 ? -0.796 15.758 -15.487 1.00 80.12 186 ARG A N 1
ATOM 1475 C CA . ARG A 1 186 ? -0.627 14.437 -16.103 1.00 80.12 186 ARG A CA 1
ATOM 1476 C C . ARG A 1 186 ? 0.766 14.333 -16.722 1.00 80.12 186 ARG A C 1
ATOM 1478 O O . ARG A 1 186 ? 1.350 15.343 -17.105 1.00 80.12 186 ARG A O 1
ATOM 1485 N N . LYS A 1 187 ? 1.286 13.110 -16.827 1.00 85.81 187 LYS A N 1
ATOM 1486 C CA . LYS A 1 187 ? 2.596 12.828 -17.426 1.00 85.81 187 LYS A CA 1
ATOM 1487 C C . LYS A 1 187 ? 2.421 12.156 -18.777 1.00 85.81 187 LYS A C 1
ATOM 1489 O O . LYS A 1 187 ? 1.514 11.344 -18.933 1.00 85.81 187 LYS A O 1
ATOM 1494 N N . ILE A 1 188 ? 3.311 12.446 -19.711 1.00 88.56 188 ILE A N 1
ATOM 1495 C CA . ILE A 1 188 ? 3.463 11.730 -20.983 1.00 88.56 188 ILE A CA 1
ATOM 1496 C C . ILE A 1 188 ? 4.896 11.224 -21.106 1.00 88.56 188 ILE A C 1
ATOM 1498 O O . ILE A 1 188 ? 5.802 11.783 -20.485 1.00 88.56 188 ILE A O 1
ATOM 1502 N N . LEU A 1 189 ? 5.093 10.154 -21.874 1.00 89.81 189 LEU A N 1
ATOM 1503 C CA . LEU A 1 189 ? 6.431 9.710 -22.254 1.00 89.81 189 LEU A CA 1
ATOM 1504 C C . LEU A 1 189 ? 6.901 10.536 -23.448 1.00 89.81 189 LEU A C 1
ATOM 1506 O O . LEU A 1 189 ? 6.185 10.661 -24.436 1.00 89.81 189 LEU A O 1
ATOM 1510 N N . VAL A 1 190 ? 8.104 11.082 -23.341 1.00 90.94 190 VAL A N 1
ATOM 1511 C CA . VAL A 1 190 ? 8.815 11.741 -24.437 1.00 90.94 190 VAL A CA 1
ATOM 1512 C C . VAL A 1 190 ? 10.197 11.116 -24.553 1.00 90.94 190 VAL A C 1
ATOM 1514 O O . VAL A 1 190 ? 10.735 10.630 -23.556 1.00 90.94 190 VAL A O 1
ATOM 1517 N N . GLU A 1 191 ? 10.761 11.091 -25.755 1.00 91.12 191 GLU A N 1
ATOM 1518 C CA . GLU A 1 191 ? 12.091 10.521 -25.956 1.00 91.12 191 GLU A CA 1
ATOM 1519 C C . GLU A 1 191 ? 13.150 11.298 -25.166 1.00 91.12 191 GLU A C 1
ATOM 1521 O O . GLU A 1 191 ? 13.113 12.527 -25.034 1.00 91.12 191 GLU A O 1
ATOM 1526 N N . ASP A 1 192 ? 14.096 10.554 -24.607 1.00 93.00 192 ASP A N 1
ATOM 1527 C CA . ASP A 1 192 ? 15.329 11.108 -24.077 1.00 93.00 192 ASP A CA 1
ATOM 1528 C C . ASP A 1 192 ? 16.380 11.103 -25.189 1.00 93.00 192 ASP A C 1
ATOM 1530 O O . ASP A 1 192 ? 16.724 10.047 -25.717 1.00 93.00 192 ASP A O 1
ATOM 1534 N N . GLU A 1 193 ? 16.890 12.272 -25.562 1.00 91.31 193 GLU A N 1
ATOM 1535 C CA . GLU A 1 193 ? 17.830 12.424 -26.681 1.00 91.31 193 GLU A CA 1
ATOM 1536 C C . GLU A 1 193 ? 19.109 11.597 -26.502 1.00 91.31 193 GLU A C 1
ATOM 1538 O O . GLU A 1 193 ? 19.664 11.111 -27.482 1.00 91.31 193 GLU A O 1
ATOM 1543 N N . THR A 1 194 ? 19.552 11.380 -25.262 1.00 90.50 194 THR A N 1
ATOM 1544 C CA . THR A 1 194 ? 20.783 10.638 -24.976 1.00 90.50 194 THR A CA 1
ATOM 1545 C C . THR A 1 194 ? 20.534 9.137 -24.900 1.00 90.50 194 THR A C 1
ATOM 1547 O O . THR A 1 194 ? 21.222 8.353 -25.556 1.00 90.50 194 THR A O 1
ATOM 1550 N N . GLU A 1 195 ? 19.518 8.711 -24.146 1.00 92.94 195 GLU A N 1
ATOM 1551 C CA . GLU A 1 195 ? 19.230 7.288 -23.959 1.00 92.94 195 GLU A CA 1
ATOM 1552 C C . GLU A 1 195 ? 18.599 6.663 -25.218 1.00 92.94 195 GLU A C 1
ATOM 1554 O O . GLU A 1 195 ? 18.855 5.496 -25.515 1.00 92.94 195 GLU A O 1
ATOM 1559 N N . SER A 1 196 ? 17.810 7.420 -25.992 1.00 93.06 196 SER A N 1
ATOM 1560 C CA . SER A 1 196 ? 17.154 6.916 -27.212 1.00 93.06 196 SER A CA 1
ATOM 1561 C C . SER A 1 196 ? 18.155 6.515 -28.298 1.00 93.06 196 SER A C 1
ATOM 1563 O O . SER A 1 196 ? 17.906 5.564 -29.039 1.00 93.06 196 SER A O 1
ATOM 1565 N N . VAL A 1 197 ? 19.317 7.178 -28.370 1.00 94.19 197 VAL A N 1
ATOM 1566 C CA . VAL A 1 197 ? 20.407 6.799 -29.288 1.00 94.19 197 VAL A CA 1
ATOM 1567 C C . VAL A 1 197 ? 20.925 5.405 -28.949 1.00 94.19 197 VAL A C 1
ATOM 1569 O O . VAL A 1 197 ? 21.105 4.585 -29.845 1.00 94.19 197 VAL A O 1
ATOM 1572 N N . ILE A 1 198 ? 21.087 5.111 -27.658 1.00 94.62 198 ILE A N 1
ATOM 1573 C CA . ILE A 1 19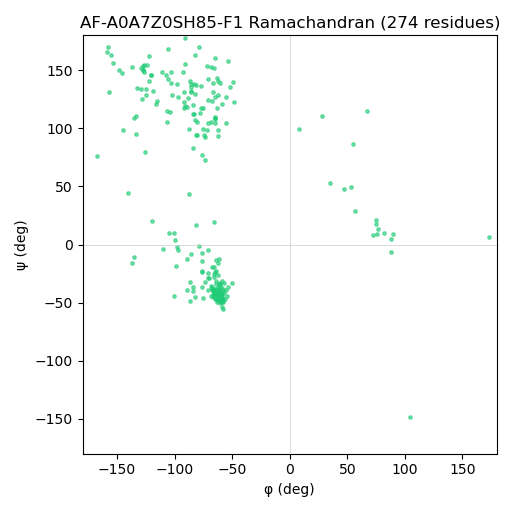8 ? 21.535 3.798 -27.187 1.00 94.62 198 ILE A CA 1
ATOM 1574 C C . ILE A 1 198 ? 20.474 2.728 -27.452 1.00 94.62 198 ILE A C 1
ATOM 1576 O O . ILE A 1 198 ? 20.809 1.615 -27.841 1.00 94.62 198 ILE A O 1
ATOM 1580 N N . VAL A 1 199 ? 19.188 3.055 -27.294 1.00 94.38 199 VAL A N 1
ATOM 1581 C CA . VAL A 1 199 ? 18.095 2.134 -27.646 1.00 94.38 199 VAL A CA 1
ATOM 1582 C C . VAL A 1 199 ? 18.138 1.777 -29.133 1.00 94.38 199 VAL A C 1
ATOM 1584 O O . VAL A 1 199 ? 18.105 0.595 -29.464 1.00 94.38 199 VAL A O 1
ATOM 1587 N N . ARG A 1 200 ? 18.268 2.766 -30.026 1.00 93.75 200 ARG A N 1
ATOM 1588 C CA . ARG A 1 200 ? 18.397 2.523 -31.474 1.00 93.75 200 ARG A CA 1
ATOM 1589 C C . ARG A 1 200 ? 19.619 1.662 -31.800 1.00 93.75 200 ARG A C 1
ATOM 1591 O O . ARG A 1 200 ? 19.513 0.717 -32.571 1.00 93.75 200 ARG A O 1
ATOM 1598 N N . GLU A 1 201 ? 20.754 1.937 -31.161 1.00 93.50 201 GLU A N 1
ATOM 1599 C CA . GLU A 1 201 ? 21.972 1.131 -31.304 1.00 93.50 201 GLU A CA 1
ATOM 1600 C C . GLU A 1 201 ? 21.764 -0.324 -30.855 1.00 93.50 201 GLU A C 1
ATOM 1602 O O . GLU A 1 201 ? 22.223 -1.239 -31.532 1.00 93.50 201 GLU A O 1
ATOM 1607 N N . ILE A 1 202 ? 21.029 -0.562 -29.762 1.00 94.38 202 ILE A N 1
ATOM 1608 C CA . ILE A 1 202 ? 20.692 -1.916 -29.296 1.00 94.38 202 ILE A CA 1
ATOM 1609 C C . ILE A 1 202 ? 19.902 -2.691 -30.351 1.00 94.38 202 ILE A C 1
ATOM 1611 O O . ILE A 1 202 ? 20.217 -3.858 -30.586 1.00 94.38 202 ILE A O 1
ATOM 1615 N N . PHE A 1 203 ? 18.897 -2.066 -30.972 1.00 94.25 203 PHE A N 1
ATOM 1616 C CA . PHE A 1 203 ? 18.128 -2.704 -32.042 1.00 94.25 203 PHE A CA 1
ATOM 1617 C C . PHE A 1 203 ? 19.021 -3.007 -33.247 1.00 94.25 203 PHE A C 1
ATOM 1619 O O . PHE A 1 203 ? 19.093 -4.170 -33.631 1.00 94.25 203 PHE A O 1
ATOM 1626 N N . ASN A 1 204 ? 19.800 -2.026 -33.719 1.00 93.50 204 ASN A N 1
ATOM 1627 C CA . ASN A 1 204 ? 20.716 -2.190 -34.854 1.00 93.50 204 ASN A CA 1
ATOM 1628 C C . ASN A 1 204 ? 21.743 -3.318 -34.650 1.00 93.50 204 ASN A C 1
ATOM 1630 O O . ASN A 1 204 ? 22.033 -4.093 -35.559 1.00 93.50 204 ASN A O 1
ATOM 1634 N N . LEU A 1 205 ? 22.306 -3.431 -33.442 1.00 93.00 205 LEU A N 1
ATOM 1635 C CA . LEU A 1 205 ? 23.253 -4.496 -33.103 1.00 93.00 205 LEU A CA 1
ATOM 1636 C C . LEU A 1 205 ? 22.581 -5.871 -33.006 1.00 93.00 205 LEU A C 1
ATOM 1638 O O . LEU A 1 205 ? 23.241 -6.887 -33.218 1.00 93.00 205 LEU A O 1
ATOM 1642 N N . TYR A 1 206 ? 21.298 -5.924 -32.648 1.00 93.06 206 TYR A N 1
ATOM 1643 C CA . TYR A 1 206 ? 20.566 -7.177 -32.495 1.00 93.06 206 TYR A CA 1
ATOM 1644 C C . TYR A 1 206 ? 20.047 -7.717 -33.831 1.00 93.06 206 TYR A C 1
ATOM 1646 O O . TYR A 1 206 ? 20.190 -8.910 -34.097 1.00 93.06 206 TYR A O 1
ATOM 1654 N N . ASP A 1 207 ? 19.465 -6.853 -34.666 1.00 90.81 207 ASP A N 1
ATOM 1655 C CA . ASP A 1 207 ? 18.879 -7.226 -35.957 1.00 90.81 207 ASP A CA 1
ATOM 1656 C C . ASP A 1 207 ? 19.877 -7.169 -37.128 1.00 90.81 207 ASP A C 1
ATOM 1658 O O . ASP A 1 207 ? 19.606 -7.727 -38.191 1.00 90.81 207 ASP A O 1
ATOM 1662 N N . GLY A 1 208 ? 21.051 -6.558 -36.928 1.00 85.69 208 GLY A N 1
ATOM 1663 C CA . GLY A 1 208 ? 22.060 -6.385 -37.973 1.00 85.69 208 GLY A CA 1
ATOM 1664 C C . GLY A 1 208 ? 21.703 -5.300 -38.992 1.00 85.69 208 GLY A C 1
ATOM 1665 O O . GLY A 1 208 ? 22.191 -5.307 -40.123 1.00 85.69 208 GLY A O 1
ATOM 1666 N N . SER A 1 209 ? 20.817 -4.374 -38.634 1.00 82.81 209 SER A N 1
ATOM 1667 C CA . SER A 1 209 ? 20.477 -3.229 -39.471 1.00 82.81 209 SER A CA 1
ATOM 1668 C C . SER A 1 209 ? 21.546 -2.133 -39.381 1.00 82.81 209 SER A C 1
ATOM 1670 O O . SER A 1 209 ? 22.473 -2.174 -38.570 1.00 82.81 209 SER A O 1
ATOM 1672 N N . SER A 1 210 ? 21.454 -1.132 -40.261 1.00 74.88 210 SER A N 1
ATOM 1673 C CA . SER A 1 210 ? 22.363 0.028 -40.282 1.00 74.88 210 SER A CA 1
ATOM 1674 C C . SER A 1 210 ? 23.862 -0.315 -40.413 1.00 74.88 210 SER A C 1
ATOM 1676 O O . SER A 1 210 ? 24.712 0.438 -39.947 1.00 74.88 210 SER A O 1
ATOM 1678 N N . GLY A 1 211 ? 24.195 -1.437 -41.066 1.00 73.81 211 GLY A N 1
ATOM 1679 C CA . GLY A 1 211 ? 25.577 -1.827 -41.383 1.00 73.81 211 GLY A CA 1
ATOM 1680 C C . GLY A 1 211 ? 26.290 -2.670 -40.321 1.00 73.81 211 GLY A C 1
ATOM 1681 O O . GLY A 1 211 ? 27.493 -2.899 -40.444 1.00 73.81 211 GLY A O 1
ATOM 1682 N N . TYR A 1 212 ? 25.580 -3.149 -39.296 1.00 78.50 212 TYR A N 1
ATOM 1683 C CA . TYR A 1 212 ? 26.136 -4.039 -38.275 1.00 78.50 212 TYR A CA 1
ATOM 1684 C C . TYR A 1 212 ? 25.916 -5.516 -38.622 1.00 78.50 212 TYR A C 1
ATOM 1686 O O . TYR A 1 212 ? 24.907 -5.892 -39.203 1.00 78.50 212 TYR A O 1
ATOM 1694 N N . ALA A 1 213 ? 26.841 -6.387 -38.215 1.00 81.56 213 ALA A N 1
ATOM 1695 C CA . ALA A 1 213 ? 26.541 -7.815 -38.147 1.00 81.56 213 ALA A CA 1
ATOM 1696 C C . ALA A 1 213 ? 25.697 -8.083 -36.886 1.00 81.56 213 ALA A C 1
ATOM 1698 O O . ALA A 1 213 ? 26.051 -7.560 -35.824 1.00 81.56 213 ALA A O 1
ATOM 1699 N N . PRO A 1 214 ? 24.630 -8.899 -36.958 1.00 88.12 214 PRO A N 1
ATOM 1700 C CA . PRO A 1 214 ? 23.807 -9.190 -35.792 1.00 88.12 214 PRO A CA 1
ATOM 1701 C C . PRO A 1 214 ? 24.639 -9.905 -34.725 1.00 88.12 214 PRO A C 1
ATOM 1703 O O . PRO A 1 214 ? 25.317 -10.905 -34.991 1.00 88.12 214 PRO A O 1
ATOM 1706 N N . ILE A 1 215 ? 24.594 -9.393 -33.496 1.00 91.75 215 ILE A N 1
ATOM 1707 C CA . ILE A 1 215 ? 25.319 -9.944 -32.352 1.00 91.75 215 ILE A CA 1
ATOM 1708 C C . ILE A 1 215 ? 24.367 -10.359 -31.230 1.00 91.75 215 ILE A C 1
ATOM 1710 O O . ILE A 1 215 ? 23.337 -9.747 -30.960 1.00 91.75 215 ILE A O 1
ATOM 1714 N N . GLY A 1 216 ? 24.733 -11.429 -30.521 1.00 91.75 216 GLY A N 1
ATOM 1715 C CA . GLY A 1 216 ? 23.944 -11.920 -29.394 1.00 91.75 216 GLY A CA 1
ATOM 1716 C C . GLY A 1 216 ? 23.916 -10.935 -28.219 1.00 91.75 216 GLY A C 1
ATOM 1717 O O . GLY A 1 216 ? 24.886 -10.220 -27.966 1.00 91.75 216 GLY A O 1
ATOM 1718 N N . MET A 1 217 ? 22.840 -10.977 -27.424 1.00 92.75 217 MET A N 1
ATOM 1719 C CA . MET A 1 217 ? 22.614 -10.076 -26.279 1.00 92.75 217 MET A CA 1
ATOM 1720 C C . MET A 1 217 ? 23.800 -9.977 -25.305 1.00 92.75 217 MET A C 1
ATOM 1722 O O . MET A 1 217 ? 24.029 -8.917 -24.732 1.00 92.75 217 MET A O 1
ATOM 1726 N N . LYS A 1 218 ? 24.579 -11.054 -25.116 1.00 94.25 218 LYS A N 1
ATOM 1727 C CA . LYS A 1 218 ? 25.782 -11.027 -24.267 1.00 94.25 218 LYS A CA 1
ATOM 1728 C C . LYS A 1 218 ? 26.856 -10.080 -24.820 1.00 94.25 218 LYS A C 1
ATOM 1730 O O . LYS A 1 218 ? 27.376 -9.263 -24.071 1.00 94.25 218 LYS A O 1
ATOM 1735 N N . LYS A 1 219 ? 27.120 -10.142 -26.129 1.00 94.38 219 LYS A N 1
ATOM 1736 C CA . LYS A 1 219 ? 28.068 -9.246 -26.806 1.00 94.38 219 LYS A CA 1
ATOM 1737 C C . LYS A 1 219 ? 27.560 -7.804 -26.829 1.00 94.38 219 LYS A C 1
ATOM 1739 O O . LYS A 1 219 ? 28.349 -6.890 -26.635 1.00 94.38 219 LYS A O 1
ATOM 1744 N N . ILE A 1 220 ? 26.247 -7.602 -26.990 1.00 94.69 220 ILE A N 1
ATOM 1745 C CA . ILE A 1 220 ? 25.631 -6.268 -26.875 1.00 94.69 220 ILE A CA 1
ATOM 1746 C C . ILE A 1 220 ? 25.907 -5.682 -25.486 1.00 94.69 220 ILE A C 1
ATOM 1748 O O . ILE A 1 220 ? 26.329 -4.540 -25.371 1.00 94.69 220 ILE A O 1
ATOM 1752 N N . VAL A 1 221 ? 25.726 -6.464 -24.419 1.00 96.06 221 VAL A N 1
ATOM 1753 C CA . VAL A 1 221 ? 26.015 -6.014 -23.048 1.00 96.06 221 VAL A CA 1
ATOM 1754 C C . VAL A 1 221 ? 27.494 -5.672 -22.849 1.00 96.06 221 VAL A C 1
ATOM 1756 O O . VAL A 1 221 ? 27.790 -4.671 -22.202 1.00 96.06 221 VAL A O 1
ATOM 1759 N N . GLU A 1 222 ? 28.413 -6.481 -23.380 1.00 95.25 222 GLU A N 1
ATOM 1760 C CA . GLU A 1 222 ? 29.858 -6.211 -23.323 1.00 95.25 222 GLU A CA 1
ATOM 1761 C C . GLU A 1 222 ? 30.206 -4.897 -24.043 1.00 95.25 222 GLU A C 1
ATOM 1763 O O . GLU A 1 222 ? 30.873 -4.042 -23.461 1.00 95.25 222 GLU A O 1
ATOM 1768 N N . HIS A 1 223 ? 29.668 -4.692 -25.250 1.00 93.69 223 HIS A N 1
ATOM 1769 C CA . HIS A 1 223 ? 29.812 -3.452 -26.023 1.00 93.69 223 HIS A CA 1
ATOM 1770 C C . HIS A 1 223 ? 29.269 -2.232 -25.271 1.00 93.69 223 HIS A C 1
ATOM 1772 O O . HIS A 1 223 ? 29.953 -1.219 -25.136 1.00 93.69 223 HIS A O 1
ATOM 1778 N N . LEU A 1 224 ? 28.056 -2.334 -24.722 1.00 94.56 224 LEU A N 1
ATOM 1779 C CA . LEU A 1 224 ? 27.432 -1.237 -23.988 1.00 94.56 224 LEU A CA 1
ATOM 1780 C C . LEU A 1 224 ? 28.182 -0.906 -22.699 1.00 94.56 224 LEU A C 1
ATOM 1782 O O . LEU A 1 224 ? 28.397 0.266 -22.434 1.00 94.56 224 LEU A O 1
ATOM 1786 N N . ASN A 1 225 ? 28.619 -1.900 -21.920 1.00 95.94 225 ASN A N 1
ATOM 1787 C CA . ASN A 1 225 ? 29.371 -1.659 -20.682 1.00 95.94 225 ASN A CA 1
ATOM 1788 C C . ASN A 1 225 ? 30.750 -1.033 -20.922 1.00 95.94 225 ASN A C 1
ATOM 1790 O O . ASN A 1 225 ? 31.238 -0.316 -20.052 1.00 95.94 225 ASN A O 1
ATOM 1794 N N . ALA A 1 226 ? 31.369 -1.275 -22.080 1.00 94.38 226 ALA A N 1
ATOM 1795 C CA . ALA A 1 226 ? 32.597 -0.586 -22.471 1.00 94.38 226 ALA A CA 1
ATOM 1796 C C . ALA A 1 226 ? 32.355 0.893 -22.831 1.00 94.38 226 ALA A C 1
ATOM 1798 O O . ALA A 1 226 ? 33.272 1.707 -22.743 1.00 94.38 226 ALA A O 1
ATOM 1799 N N . LYS A 1 227 ? 31.126 1.243 -23.230 1.00 93.06 227 LYS A N 1
ATOM 1800 C CA . LYS A 1 227 ? 30.751 2.569 -23.735 1.00 93.06 227 LYS A CA 1
ATOM 1801 C C . LYS A 1 227 ? 30.052 3.446 -22.693 1.00 93.06 227 LYS A C 1
ATOM 1803 O O . LYS A 1 227 ? 30.333 4.639 -22.614 1.00 93.06 227 LYS A O 1
ATOM 1808 N N . CYS A 1 228 ? 29.099 2.901 -21.937 1.00 93.06 228 CYS A N 1
ATOM 1809 C CA . CYS A 1 228 ? 28.241 3.660 -21.030 1.00 93.06 228 CYS A CA 1
ATOM 1810 C C . CYS A 1 228 ? 27.612 2.808 -19.910 1.00 93.06 228 CYS A C 1
ATOM 1812 O O . CYS A 1 228 ? 27.631 1.578 -19.917 1.00 93.06 228 CYS A O 1
ATOM 1814 N N . LEU A 1 229 ? 26.996 3.494 -18.941 1.00 92.81 229 LEU A N 1
ATOM 1815 C CA . LEU A 1 229 ? 26.234 2.880 -17.852 1.00 92.81 229 LEU A CA 1
ATOM 1816 C C . LEU A 1 229 ? 24.724 3.048 -18.067 1.00 92.81 229 LEU A C 1
ATOM 1818 O O . LEU A 1 229 ? 24.240 4.111 -18.452 1.00 92.81 229 LEU A O 1
ATOM 1822 N N . TYR A 1 230 ? 23.956 2.023 -17.709 1.00 90.69 230 TYR A N 1
ATOM 1823 C CA . TYR A 1 230 ? 22.502 2.065 -17.599 1.00 90.69 230 TYR A CA 1
ATOM 1824 C C . TYR A 1 230 ? 22.093 2.848 -16.342 1.00 90.69 230 TYR A C 1
ATOM 1826 O O . TYR A 1 230 ? 22.025 2.288 -15.247 1.00 90.69 230 TYR A O 1
ATOM 1834 N N . ARG A 1 231 ? 21.851 4.161 -16.473 1.00 91.00 231 ARG A N 1
ATOM 1835 C CA . ARG A 1 231 ? 21.439 5.054 -15.363 1.00 91.00 231 ARG A CA 1
ATOM 1836 C C . ARG A 1 231 ? 22.302 4.864 -14.098 1.00 91.00 231 ARG A C 1
ATOM 1838 O O . ARG A 1 231 ? 21.783 4.679 -12.998 1.00 91.00 231 ARG A O 1
ATOM 1845 N N . GLY A 1 232 ? 23.626 4.850 -14.278 1.00 91.00 232 GLY A N 1
ATOM 1846 C CA . GLY A 1 232 ? 24.610 4.672 -13.199 1.00 91.00 232 GLY A CA 1
ATOM 1847 C C . GLY A 1 232 ? 24.863 3.220 -12.771 1.00 91.00 232 GLY A C 1
ATOM 1848 O O . GLY A 1 232 ? 25.509 2.994 -11.753 1.00 91.00 232 GLY A O 1
ATOM 1849 N N . GLN A 1 233 ? 24.353 2.233 -13.510 1.00 92.88 233 GLN A N 1
ATOM 1850 C CA . GLN A 1 233 ? 24.563 0.805 -13.255 1.00 92.88 233 GLN A CA 1
ATOM 1851 C C . GLN A 1 233 ? 25.100 0.089 -14.502 1.00 92.88 233 GLN A C 1
ATOM 1853 O O . GLN A 1 233 ? 24.818 0.523 -15.617 1.00 92.88 233 GLN A O 1
ATOM 1858 N N . PRO A 1 234 ? 25.825 -1.032 -14.361 1.00 95.00 234 PRO A N 1
ATOM 1859 C CA . PRO A 1 234 ? 26.226 -1.837 -15.508 1.00 95.00 234 PRO A CA 1
ATOM 1860 C C . PRO A 1 234 ? 25.021 -2.426 -16.247 1.00 95.00 234 PRO A C 1
ATOM 1862 O O . PRO A 1 234 ? 24.038 -2.870 -15.639 1.00 95.00 234 PRO A O 1
ATOM 1865 N N . TRP A 1 235 ? 25.131 -2.498 -17.568 1.00 96.62 235 TRP A N 1
ATOM 1866 C CA . TRP A 1 235 ? 24.224 -3.236 -18.428 1.00 96.62 235 TRP A CA 1
ATOM 1867 C C . TRP A 1 235 ? 24.224 -4.722 -18.074 1.00 96.62 235 TRP A C 1
ATOM 1869 O O . TRP A 1 235 ? 25.261 -5.335 -17.814 1.00 96.62 235 TRP A O 1
ATOM 1879 N N . ARG A 1 236 ? 23.028 -5.311 -18.086 1.00 95.44 236 ARG A N 1
ATOM 1880 C CA . ARG A 1 236 ? 22.792 -6.740 -17.859 1.00 95.44 236 ARG A CA 1
ATOM 1881 C C . ARG A 1 236 ? 21.963 -7.295 -19.001 1.00 95.44 236 ARG A C 1
ATOM 1883 O O . ARG A 1 236 ? 21.135 -6.583 -19.569 1.00 95.44 236 ARG A O 1
ATOM 1890 N N . ILE A 1 237 ? 22.105 -8.592 -19.261 1.00 93.50 237 ILE A N 1
ATOM 1891 C CA . ILE A 1 237 ? 21.368 -9.277 -20.333 1.00 93.50 237 ILE A CA 1
ATOM 1892 C C . ILE A 1 237 ? 19.854 -9.087 -20.167 1.00 93.50 237 ILE A C 1
ATOM 1894 O O . ILE A 1 237 ? 19.169 -8.810 -21.145 1.00 93.50 237 ILE A O 1
ATOM 1898 N N . GLN A 1 238 ? 19.327 -9.127 -18.934 1.00 93.56 238 GLN A N 1
ATOM 1899 C CA . GLN A 1 238 ? 17.888 -8.939 -18.709 1.00 93.56 238 GLN A CA 1
ATOM 1900 C C . GLN A 1 238 ? 17.390 -7.528 -19.059 1.00 93.56 238 GLN A C 1
ATOM 1902 O O . GLN A 1 238 ? 16.206 -7.361 -19.340 1.00 93.56 238 GLN A O 1
ATOM 1907 N N . LEU A 1 239 ? 18.258 -6.510 -19.011 1.00 93.38 239 LEU A N 1
ATOM 1908 C CA . LEU A 1 239 ? 17.896 -5.138 -19.377 1.00 93.38 239 LEU A CA 1
ATOM 1909 C C . LEU A 1 239 ? 17.802 -4.999 -20.895 1.00 93.38 239 LEU A C 1
ATOM 1911 O O . LEU A 1 239 ? 16.799 -4.493 -21.385 1.00 93.38 239 LEU A O 1
ATOM 1915 N N . VAL A 1 240 ? 18.785 -5.534 -21.623 1.00 94.38 240 VAL A N 1
ATOM 1916 C CA . VAL A 1 240 ? 18.761 -5.583 -23.093 1.00 94.38 240 VAL A CA 1
ATOM 1917 C C . VAL A 1 240 ? 17.565 -6.403 -23.580 1.00 94.38 240 VAL A C 1
ATOM 1919 O O . VAL A 1 240 ? 16.788 -5.926 -24.399 1.00 94.38 240 VAL A O 1
ATOM 1922 N N . GLN A 1 241 ? 17.334 -7.585 -22.999 1.00 93.94 241 GLN A N 1
ATOM 1923 C CA . GLN A 1 241 ? 16.163 -8.407 -23.310 1.00 93.94 241 GLN A CA 1
ATOM 1924 C C . GLN A 1 241 ? 14.850 -7.660 -23.041 1.00 93.94 241 GLN A C 1
ATOM 1926 O O . GLN A 1 241 ? 13.897 -7.787 -23.806 1.00 93.94 241 GLN A O 1
ATOM 1931 N N . ARG A 1 242 ? 14.768 -6.888 -21.948 1.00 91.94 242 ARG A N 1
ATOM 1932 C CA . ARG A 1 242 ? 13.582 -6.078 -21.654 1.00 91.94 242 ARG A CA 1
ATOM 1933 C C . ARG A 1 242 ? 13.354 -5.037 -22.744 1.00 91.94 242 ARG A C 1
ATOM 1935 O O . ARG A 1 242 ? 12.238 -4.972 -23.224 1.00 91.94 242 ARG A O 1
ATOM 1942 N N . ILE A 1 243 ? 14.387 -4.297 -23.149 1.00 94.31 243 ILE A N 1
ATOM 1943 C CA . ILE A 1 243 ? 14.279 -3.283 -24.208 1.00 94.31 243 ILE A CA 1
ATOM 1944 C C . ILE A 1 243 ? 13.795 -3.912 -25.518 1.00 94.31 243 ILE A C 1
ATOM 1946 O O . ILE A 1 243 ? 12.804 -3.468 -26.078 1.00 94.31 243 ILE A O 1
ATOM 1950 N N . LEU A 1 244 ? 14.416 -5.012 -25.946 1.00 92.81 244 LEU A N 1
ATOM 1951 C CA . LEU A 1 244 ? 14.056 -5.695 -27.194 1.00 92.81 244 LEU A CA 1
ATOM 1952 C C . LEU A 1 244 ? 12.647 -6.319 -27.185 1.00 92.81 244 LEU A C 1
ATOM 1954 O O . LEU A 1 244 ? 12.115 -6.631 -28.243 1.00 92.81 244 LEU A O 1
ATOM 1958 N N . SER A 1 245 ? 12.052 -6.544 -26.007 1.00 90.75 245 SER A N 1
ATOM 1959 C CA . SER A 1 245 ? 10.745 -7.209 -25.868 1.00 90.75 245 SER A CA 1
ATOM 1960 C C . SER A 1 245 ? 9.610 -6.290 -25.419 1.00 90.75 245 SER A C 1
ATOM 1962 O O . SER A 1 245 ? 8.477 -6.758 -25.310 1.00 90.75 245 SER A O 1
ATOM 1964 N N . ASP A 1 246 ? 9.889 -5.022 -25.113 1.00 90.81 246 ASP A N 1
ATOM 1965 C CA . ASP A 1 246 ? 8.884 -4.084 -24.616 1.00 90.81 246 ASP A CA 1
ATOM 1966 C C . ASP A 1 246 ? 8.200 -3.362 -25.796 1.00 90.81 246 ASP A C 1
ATOM 1968 O O . ASP A 1 246 ? 8.868 -2.630 -26.529 1.00 90.81 246 ASP A O 1
ATOM 1972 N N . PRO A 1 247 ? 6.874 -3.516 -25.987 1.00 88.94 247 PRO A N 1
ATOM 1973 C CA . PRO A 1 247 ? 6.138 -2.848 -27.064 1.00 88.94 247 PRO A CA 1
ATOM 1974 C C . PRO A 1 247 ? 6.169 -1.320 -26.998 1.00 88.94 247 PRO A C 1
ATOM 1976 O O . PRO A 1 247 ? 5.812 -0.659 -27.971 1.00 88.94 247 PRO A O 1
ATOM 1979 N N . VAL A 1 248 ? 6.617 -0.723 -25.887 1.00 90.25 248 VAL A N 1
ATOM 1980 C CA . VAL A 1 248 ? 6.769 0.735 -25.822 1.00 90.25 248 VAL A CA 1
ATOM 1981 C C . VAL A 1 248 ? 7.688 1.262 -26.928 1.00 90.25 248 VAL A C 1
ATOM 1983 O O . VAL A 1 248 ? 7.421 2.327 -27.477 1.00 90.25 248 VAL A O 1
ATOM 1986 N N . TYR A 1 249 ? 8.700 0.481 -27.325 1.00 91.56 249 TYR A N 1
ATOM 1987 C CA . TYR A 1 249 ? 9.645 0.841 -28.385 1.00 91.56 249 TYR A CA 1
ATOM 1988 C C . TYR A 1 249 ? 9.074 0.692 -29.802 1.00 91.56 249 TYR A C 1
ATOM 1990 O O . TYR A 1 249 ? 9.703 1.138 -30.755 1.00 91.56 249 TYR A O 1
ATOM 1998 N N . THR A 1 250 ? 7.871 0.126 -29.953 1.00 86.88 250 THR A N 1
ATOM 1999 C CA . THR A 1 250 ? 7.101 0.142 -31.209 1.00 86.88 250 THR A CA 1
ATOM 2000 C C . THR A 1 250 ? 5.996 1.204 -31.201 1.00 86.88 250 THR A C 1
ATOM 2002 O O . THR A 1 250 ? 5.143 1.225 -32.085 1.00 86.88 250 THR A O 1
ATOM 2005 N N . GLY A 1 251 ? 5.991 2.091 -30.198 1.00 83.81 251 GLY A N 1
ATOM 2006 C CA . GLY A 1 251 ? 4.978 3.134 -30.020 1.00 83.81 251 GLY A CA 1
ATOM 2007 C C . GLY A 1 251 ? 3.752 2.693 -29.215 1.00 83.81 251 GLY A C 1
ATOM 2008 O O . GLY A 1 251 ? 2.818 3.477 -29.051 1.00 83.81 251 GLY A O 1
ATOM 2009 N N . VAL A 1 252 ? 3.738 1.468 -28.673 1.00 84.62 252 VAL A N 1
ATOM 2010 C CA . VAL A 1 252 ? 2.588 0.919 -27.939 1.00 84.62 252 VAL A CA 1
ATOM 2011 C C . VAL A 1 252 ? 2.860 0.886 -26.435 1.00 84.62 252 VAL A C 1
ATOM 2013 O O . VAL A 1 252 ? 3.551 0.013 -25.915 1.00 84.62 252 VAL A O 1
ATOM 2016 N N . TYR A 1 253 ? 2.250 1.805 -25.683 1.00 84.56 253 TYR A N 1
ATOM 2017 C CA . TYR A 1 253 ? 2.325 1.789 -24.219 1.00 84.56 253 TYR A CA 1
ATOM 2018 C C . TYR A 1 253 ? 1.288 0.838 -23.599 1.00 84.56 253 TYR A C 1
ATOM 2020 O O . TYR A 1 253 ? 0.085 1.105 -23.609 1.00 84.56 253 TYR A O 1
ATOM 2028 N N . MET A 1 254 ? 1.751 -0.256 -22.986 1.00 81.62 254 MET A N 1
ATOM 2029 C CA . MET A 1 254 ? 0.878 -1.203 -22.284 1.00 81.62 254 MET A CA 1
ATOM 2030 C C . MET A 1 254 ? 0.731 -0.871 -20.793 1.00 81.62 254 MET A C 1
ATOM 2032 O O . MET A 1 254 ? 1.700 -0.882 -20.034 1.00 81.62 254 MET A O 1
ATOM 2036 N N . TYR A 1 255 ? -0.508 -0.668 -20.333 1.00 81.88 255 TYR A N 1
ATOM 2037 C CA . TYR A 1 255 ? -0.823 -0.443 -18.918 1.00 81.88 255 TYR A CA 1
ATOM 2038 C C . TYR A 1 255 ? -1.687 -1.567 -18.330 1.00 81.88 255 TYR A C 1
ATOM 2040 O O . TYR A 1 255 ? -2.796 -1.836 -18.788 1.00 81.88 255 TYR A O 1
ATOM 2048 N N . GLY A 1 256 ? -1.202 -2.194 -17.254 1.00 72.62 256 GLY A N 1
ATOM 2049 C CA . GLY A 1 256 ? -1.941 -3.233 -16.527 1.00 72.62 256 GLY A CA 1
ATOM 2050 C C . GLY A 1 256 ? -1.967 -4.607 -17.208 1.00 72.62 256 GLY A C 1
ATOM 2051 O O . GLY A 1 256 ? -2.753 -5.460 -16.790 1.00 72.62 256 GLY A O 1
ATOM 2052 N N . ALA A 1 257 ? -1.122 -4.827 -18.219 1.00 70.25 257 ALA A N 1
ATOM 2053 C CA . ALA A 1 257 ? -0.906 -6.141 -18.813 1.00 70.25 257 ALA A CA 1
ATOM 2054 C C . ALA A 1 257 ? -0.226 -7.073 -17.796 1.00 70.25 257 ALA A C 1
ATOM 2056 O O . ALA A 1 257 ? 0.765 -6.708 -17.158 1.00 70.25 257 ALA A O 1
ATOM 2057 N N . ARG A 1 258 ? -0.763 -8.284 -17.626 1.00 55.12 258 ARG A N 1
ATOM 2058 C CA . ARG A 1 258 ? -0.092 -9.345 -16.869 1.00 55.12 258 ARG A CA 1
ATOM 2059 C C . ARG A 1 258 ? 0.790 -10.118 -17.837 1.00 55.12 258 ARG A C 1
ATOM 2061 O O . ARG A 1 258 ? 0.302 -10.609 -18.847 1.00 55.12 258 ARG A O 1
ATOM 2068 N N . ARG A 1 259 ? 2.077 -10.251 -17.516 1.00 49.84 259 ARG A N 1
ATOM 2069 C CA . ARG A 1 259 ? 2.969 -11.149 -18.252 1.00 49.84 259 ARG A CA 1
ATOM 2070 C C . ARG A 1 259 ? 2.553 -12.577 -17.899 1.00 49.84 259 ARG A C 1
ATOM 2072 O O . ARG A 1 259 ? 2.795 -13.018 -16.777 1.00 49.84 259 ARG A O 1
ATOM 2079 N N . LEU A 1 260 ? 1.865 -13.258 -18.812 1.00 47.97 260 LEU A N 1
ATOM 2080 C CA . LEU A 1 260 ? 1.587 -14.683 -18.665 1.00 47.97 260 LEU A CA 1
ATOM 2081 C C . LEU A 1 260 ? 2.939 -15.400 -18.670 1.00 47.97 260 LEU A C 1
ATOM 2083 O O . LEU A 1 260 ? 3.720 -15.282 -19.613 1.00 47.97 260 LEU A O 1
ATOM 2087 N N . ARG A 1 261 ? 3.274 -16.065 -17.565 1.00 36.91 261 ARG A N 1
ATOM 2088 C CA . ARG A 1 261 ? 4.489 -16.872 -17.468 1.00 36.91 261 ARG A CA 1
ATOM 2089 C C . ARG A 1 261 ? 4.156 -18.203 -18.141 1.00 36.91 261 ARG A C 1
ATOM 2091 O O . ARG A 1 261 ? 3.521 -19.028 -17.506 1.00 36.91 261 ARG A O 1
ATOM 2098 N N . ASN A 1 262 ? 4.486 -18.314 -19.430 1.00 40.62 262 ASN A N 1
ATOM 2099 C CA . ASN A 1 262 ? 4.314 -19.468 -20.323 1.00 40.62 262 ASN A CA 1
ATOM 2100 C C . ASN A 1 262 ? 3.509 -20.652 -19.760 1.00 40.62 262 ASN A C 1
ATOM 2102 O O . ASN A 1 262 ? 4.071 -21.542 -19.125 1.00 40.62 262 ASN A O 1
ATOM 2106 N N . GLN A 1 263 ? 2.234 -20.717 -20.134 1.00 33.97 263 GLN A N 1
ATOM 2107 C CA . GLN A 1 263 ? 1.597 -21.976 -20.495 1.00 33.97 263 GLN A CA 1
ATOM 2108 C C . GLN A 1 263 ? 0.829 -21.737 -21.793 1.00 33.97 263 GLN A C 1
ATOM 2110 O O . GLN A 1 263 ? -0.142 -20.994 -21.807 1.00 33.97 263 GLN A O 1
ATOM 2115 N N . GLN A 1 264 ? 1.364 -22.360 -22.844 1.00 33.59 264 GLN A N 1
ATOM 2116 C CA . GLN A 1 264 ? 0.724 -22.733 -24.103 1.00 33.59 264 GLN A CA 1
ATOM 2117 C C . GLN A 1 264 ? 0.272 -21.597 -25.037 1.00 33.59 264 GLN A C 1
ATOM 2119 O O . GLN A 1 264 ? -0.569 -20.769 -24.722 1.00 33.59 264 GLN A O 1
ATOM 2124 N N . THR A 1 265 ? 0.953 -21.591 -26.187 1.00 32.00 265 THR A N 1
ATOM 2125 C CA . THR A 1 265 ? 0.460 -21.312 -27.540 1.00 32.00 265 THR A CA 1
ATOM 2126 C C . THR A 1 265 ? -0.743 -20.377 -27.644 1.00 32.00 265 THR A C 1
ATOM 2128 O O . THR A 1 265 ? -1.865 -20.734 -27.310 1.00 32.00 265 THR A O 1
ATOM 2131 N N . LEU A 1 266 ? -0.478 -19.181 -28.172 1.00 32.09 266 LEU A N 1
ATOM 2132 C CA . LEU A 1 266 ? -1.493 -18.300 -28.735 1.00 32.09 266 LEU A CA 1
ATOM 2133 C C . LEU A 1 266 ? -2.259 -19.074 -29.816 1.00 32.09 266 LEU A C 1
ATOM 2135 O O . LEU A 1 266 ? -1.730 -19.268 -30.909 1.00 32.09 266 LEU A O 1
ATOM 2139 N N . ASP A 1 267 ? -3.483 -19.493 -29.511 1.00 30.88 267 ASP A N 1
ATOM 2140 C CA . ASP A 1 267 ? -4.503 -19.583 -30.545 1.00 30.88 267 ASP A CA 1
ATOM 2141 C C . ASP A 1 267 ? -4.779 -18.156 -31.027 1.00 30.88 267 ASP A C 1
ATOM 2143 O O . ASP A 1 267 ? -4.969 -17.221 -30.240 1.00 30.88 267 ASP A O 1
ATOM 2147 N N . SER A 1 268 ? -4.685 -17.992 -32.341 1.00 29.61 268 SER A N 1
ATOM 2148 C CA . SER A 1 268 ? -4.908 -16.758 -33.083 1.00 29.61 268 SER A CA 1
ATOM 2149 C C . SER A 1 268 ? -6.223 -16.082 -32.676 1.00 29.61 268 SER A C 1
ATOM 2151 O O . SER A 1 268 ? -7.237 -16.770 -32.552 1.00 29.61 268 SER A O 1
ATOM 2153 N N . PRO A 1 269 ? -6.274 -14.745 -32.541 1.00 36.28 269 PRO A N 1
ATOM 2154 C CA . PRO A 1 269 ? -7.544 -14.052 -32.424 1.00 36.28 269 PRO A CA 1
ATOM 2155 C C . PRO A 1 269 ? -8.213 -14.019 -33.805 1.00 36.28 269 PRO A C 1
ATOM 2157 O O . PRO A 1 269 ? -7.949 -13.143 -34.626 1.00 36.28 269 PRO A O 1
ATOM 2160 N N . THR A 1 270 ? -9.075 -14.998 -34.071 1.00 35.19 270 THR A N 1
ATOM 2161 C CA . THR A 1 270 ? -10.286 -14.758 -34.860 1.00 35.19 270 THR A CA 1
ATOM 2162 C C . THR A 1 270 ? -11.154 -13.814 -34.048 1.00 35.19 270 THR A C 1
ATOM 2164 O O . THR A 1 270 ? -11.642 -14.221 -33.006 1.00 35.19 270 THR A O 1
ATOM 2167 N N . ASP A 1 271 ? -11.244 -12.566 -34.496 1.00 29.02 271 ASP A N 1
ATOM 2168 C CA . ASP A 1 271 ? -12.425 -11.703 -34.408 1.00 29.02 271 ASP A CA 1
ATOM 2169 C C . ASP A 1 271 ? -12.151 -10.502 -35.326 1.00 29.02 271 ASP A C 1
ATOM 2171 O O . ASP A 1 271 ? -11.757 -9.413 -34.908 1.00 29.02 271 ASP A O 1
ATOM 2175 N N . VAL A 1 272 ? -12.287 -10.751 -36.632 1.00 34.72 272 VAL A N 1
ATOM 2176 C CA . VAL A 1 272 ? -12.661 -9.702 -37.581 1.00 34.72 272 VAL A CA 1
ATOM 2177 C C . VAL A 1 272 ? -14.177 -9.608 -37.454 1.00 34.72 272 VAL A C 1
ATOM 2179 O O . VAL A 1 272 ? -14.901 -10.405 -38.044 1.00 34.72 272 VAL A O 1
ATOM 2182 N N . GLU A 1 273 ? -14.654 -8.693 -36.614 1.00 31.39 273 GLU A N 1
ATOM 2183 C CA . GLU A 1 273 ? -16.040 -8.242 -36.701 1.00 31.39 273 GLU A CA 1
ATOM 2184 C C . GLU A 1 273 ? -16.165 -7.378 -37.957 1.00 31.39 273 GLU A C 1
ATOM 2186 O O . GLU A 1 273 ? -15.816 -6.195 -37.972 1.00 31.39 273 GLU A O 1
ATOM 2191 N N . ASP A 1 274 ? -16.659 -8.011 -39.020 1.00 33.97 274 ASP A N 1
ATOM 2192 C CA . ASP A 1 274 ? -17.349 -7.335 -40.110 1.00 33.97 274 ASP A CA 1
ATOM 2193 C C . ASP A 1 274 ? -18.407 -6.392 -39.527 1.00 33.97 274 ASP A C 1
ATOM 2195 O O . ASP A 1 274 ? -19.322 -6.803 -38.808 1.00 33.97 274 ASP A O 1
ATOM 2199 N N . SER A 1 275 ? -18.302 -5.110 -39.863 1.00 33.41 275 SER A N 1
ATOM 2200 C CA . SER A 1 275 ? -19.404 -4.167 -39.721 1.00 33.41 275 SER A CA 1
ATOM 2201 C C . SER A 1 275 ? -19.386 -3.134 -40.851 1.00 33.41 275 SER A C 1
ATOM 2203 O O . SER A 1 275 ? -18.699 -2.123 -40.770 1.00 33.41 275 SER A O 1
ATOM 2205 N N . GLN A 1 276 ? -20.238 -3.448 -41.837 1.00 34.44 276 GLN A N 1
ATOM 2206 C CA . GLN A 1 276 ? -20.942 -2.600 -42.819 1.00 34.44 276 GLN A CA 1
ATOM 2207 C C . GLN A 1 276 ? -20.155 -1.943 -43.956 1.00 34.44 276 GLN A C 1
ATOM 2209 O O . GLN A 1 276 ? -19.284 -1.087 -43.705 1.00 34.44 276 GLN A O 1
#

Mean predicted aligned error: 17.12 Å

Solvent-accessible surface area (backbone atoms only — not comparable to full-atom values): 16609 Å² total; p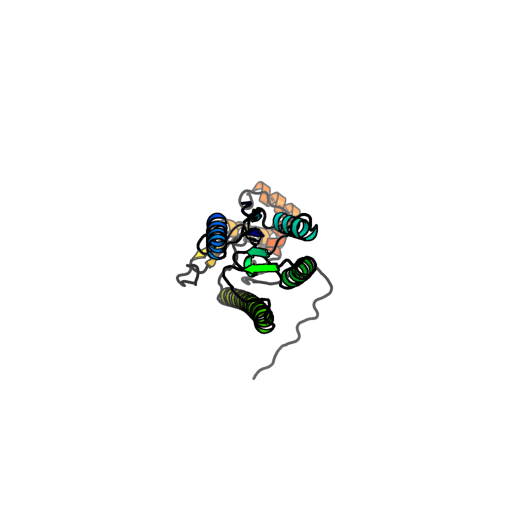er-residue (Å²): 134,88,82,78,83,79,78,77,86,59,47,28,26,36,41,48,44,58,48,76,65,88,88,49,82,92,79,53,77,47,55,69,56,43,51,52,53,52,49,54,50,26,65,76,67,55,41,41,76,77,50,78,35,66,39,74,42,82,51,104,82,66,91,72,50,61,40,63,52,50,51,50,50,54,48,65,68,57,86,49,81,43,46,30,40,38,28,56,34,64,77,73,75,31,95,47,69,66,58,48,52,53,51,44,53,56,31,46,77,67,64,20,39,78,42,29,79,74,55,87,54,60,66,87,39,72,67,30,48,48,49,54,52,51,51,53,50,51,52,52,50,50,50,51,50,48,53,51,50,52,52,51,51,52,53,50,40,41,74,70,62,32,51,87,69,92,71,66,61,90,28,37,38,77,45,78,44,94,54,74,47,101,88,42,64,38,32,29,77,40,78,28,82,70,46,34,53,54,51,53,49,53,50,26,36,50,76,27,42,98,86,38,73,58,42,56,62,68,57,50,29,54,55,43,49,76,73,49,58,58,91,87,36,78,55,45,56,70,55,55,53,45,59,79,68,41,52,53,82,78,77,44,81,83,79,88,75,78,83,80,80,84,79,78,79,86,76,76,86,85,75,82,78,84,77,134

Sequence (276 aa):
MHTSKKSSNTAQVFLYARVSTERQVEKNLSIPDQLARMRAYCDTHNYQILDQYVDEGRSGTNDHRPELQAMIQRTLSGEEKIHAILVHSLSRAFRNFDDLVLYSRQLKSVGSRFLSITQDVDQETTAGRVMTVVTGLMDEMSSAENAKHVKRTLRANARNGHFNGSKPPYGYKTAETKHIGRTGYRKILVEDETESVIVREIFNLYDGSSGYAPIGMKKIVEHLNAKCLYRGQPWRIQLVQRILSDPVYTGVYMYGARRLRNQQTLDSPTDVEDSQ

Secondary structure (DSSP, 8-state):
---------PEEEEEEEEE-SSS-TTTSPPHHHHHHHHHHHHHHHTEEEEEEEEEE---TT----HHHHHHHHHHHH-SS-EEEEEES-HHHH-SSHHHHHHHHHHHHHTT-EEEESS----TTSHHHHHHHHHHHHHHHHHHHHHHHHHHHHHHHHHHTT----SSPPTTEEEEEEEEEETTEEEEEEEE-HHHHHHHHHHHHHHHT-TTPPP--HHHHHHHHHHH--BTTB---HHHHHHHHH-GGGGT----S-----S-S------------

Foldseek 3Di:
DDDDDDPPPAAEEEEEEEDADDDPPPPDDDRVRFVVLQVVVCVVVRHHYPYYFYYYNPDPPDPPSVRLVVVLVVLLVLPDLHAEYEGQDPVRVDVDVVVQVVSQVSNVVSNYHYDHSVQRQPPVDPVSVVVVVVVRVVVVVVVVVVVVVVVVVVVVCVVVQFDPDPDDQFQWDWDFDPDQDPVGTTIHIDGDPVRVVLLVVLVCCQVVPPPRDNDDLVVNQVVDQVPDADVPHRDDSVSSVCSVPPCVVVVDDDDPDDDDPDDDDDPDDPDPPDDD

pLDDT: mean 76.41, std 19.25, range [29.02, 96.62]

Radius of gyration: 29.76 Å; Cα contacts (8 Å, |Δi|>4): 304; chains: 1; bounding box: 63×44×107 Å